Protein AF-A0A7C9BV53-F1 (afdb_monomer_lite)

Sequence (196 aa):
MREDIEKYLAATSEATAKAVATGTGLPHLDVTKELNRMLGEAIVEREKRAGGGNEYVYWLARAAQPATPALVSIGLVEKSLDPNAGVIDVARIIADLRAEVERLTVERDAAQQRADTWRANTAALEARIDELTLGPVGARAPLFVTIGRYCKPRRHASLEKAQRRGSALVRSEKESEVLVLEPVGRIVRGTQWMPR

pLDDT: mean 83.19, std 16.5, range [36.84, 98.44]

Secondary structure (DSSP, 8-state):
-HHHHHHHHHHHSEEEHHHHHHHHT--HHHHHHHHHHHHHTTSEEEEEPTTSTTPEEEEE-TTSS-------------S---TTS----HHHHHHHHHHHHHHHHHHHHHHHHHHHHHHHHHHHHHHHHHHHHT-STTPPPPSEEEEESSS--EEESSHHHHHHHHHHHHHTTS-S-EEEE---EEEETTTEEEE-

Foldseek 3Di:
DLVLLQVVQLVVVKAWLVRSCVVSVHDSVVSVVVQVVCVVVQQKDWDQDPPPPRTIMIHGHPVNDDDPPPPPDPDDPPDDDDPPPPPPPVVVVVVVVVVVVVVVVVVVVVVVVVVVVVVVVVVVVVVLVCCQAPNDPPDPHAFKWKDFDQDDIDGDNDQVVNVVVQVVCCVVVVGVGIDIDGDQWDADPVRDTGGD

Radius of gyration: 34.5 Å; chains: 1; bounding box: 61×39×88 Å

Structure (mmCIF, N/CA/C/O backbone):
data_AF-A0A7C9BV53-F1
#
_entry.id   AF-A0A7C9BV53-F1
#
loop_
_atom_site.group_PDB
_atom_site.id
_atom_site.type_symbol
_atom_site.label_atom_id
_atom_site.label_alt_id
_atom_site.label_comp_id
_atom_site.label_asym_id
_atom_site.label_entity_id
_atom_site.label_seq_id
_atom_site.pdbx_PDB_ins_code
_atom_site.Cartn_x
_atom_site.Cartn_y
_atom_site.Cartn_z
_atom_site.occupancy
_atom_site.B_iso_or_equiv
_atom_site.auth_seq_id
_atom_site.auth_comp_id
_atom_site.auth_asym_id
_atom_site.auth_atom_id
_atom_site.pdbx_PDB_model_num
ATOM 1 N N . MET A 1 1 ? -0.295 -18.853 -49.287 1.00 82.81 1 MET A N 1
ATOM 2 C CA . MET A 1 1 ? -0.892 -17.623 -48.718 1.00 82.81 1 MET A CA 1
ATOM 3 C C . MET A 1 1 ? -0.030 -17.026 -47.614 1.00 82.81 1 MET A C 1
ATOM 5 O O . MET A 1 1 ? 0.449 -15.920 -47.801 1.00 82.81 1 MET A O 1
ATOM 9 N N . ARG A 1 2 ? 0.194 -17.726 -46.488 1.00 88.94 2 ARG A N 1
ATOM 10 C CA . ARG A 1 2 ? 1.104 -17.257 -45.424 1.00 88.94 2 ARG A CA 1
ATOM 11 C C . ARG A 1 2 ? 2.520 -16.987 -45.949 1.00 88.94 2 ARG A C 1
ATOM 13 O O . ARG A 1 2 ? 3.015 -15.879 -45.808 1.00 88.94 2 ARG A O 1
ATOM 20 N N . GLU A 1 3 ? 3.100 -17.960 -46.649 1.00 88.75 3 GLU A N 1
ATOM 21 C CA . GLU A 1 3 ? 4.435 -17.851 -47.262 1.00 88.75 3 GLU A CA 1
ATOM 22 C C . GLU A 1 3 ? 4.545 -16.676 -48.250 1.00 88.75 3 GLU A C 1
ATOM 24 O O . GLU A 1 3 ? 5.559 -15.985 -48.294 1.00 88.75 3 GLU A O 1
ATOM 29 N N . ASP A 1 4 ? 3.481 -16.401 -49.013 1.00 89.56 4 ASP A N 1
ATOM 30 C CA . ASP A 1 4 ? 3.443 -15.286 -49.966 1.00 89.56 4 ASP A CA 1
ATOM 31 C C . ASP A 1 4 ? 3.455 -13.927 -49.249 1.00 89.56 4 ASP A C 1
ATOM 33 O O . ASP A 1 4 ? 4.128 -12.994 -49.689 1.00 89.56 4 ASP A O 1
ATOM 37 N N . ILE A 1 5 ? 2.745 -13.824 -48.118 1.00 90.62 5 ILE A N 1
ATOM 38 C CA . ILE A 1 5 ? 2.728 -12.633 -47.259 1.00 90.62 5 ILE A CA 1
ATOM 39 C C . ILE A 1 5 ? 4.097 -12.436 -46.600 1.00 90.62 5 ILE A C 1
ATOM 41 O O . ILE A 1 5 ? 4.624 -11.324 -46.622 1.00 90.62 5 ILE A O 1
ATOM 45 N N . GLU A 1 6 ? 4.704 -13.496 -46.062 1.00 91.88 6 GLU A N 1
ATOM 46 C CA . GLU A 1 6 ? 6.039 -13.436 -45.452 1.00 91.88 6 GLU A CA 1
ATOM 47 C C . GLU A 1 6 ? 7.098 -13.008 -46.466 1.00 91.88 6 GLU A C 1
ATOM 49 O O . GLU A 1 6 ? 7.870 -12.088 -46.203 1.00 91.88 6 GLU A O 1
ATOM 54 N N . LYS A 1 7 ? 7.090 -13.603 -47.663 1.00 89.88 7 LYS A N 1
ATOM 55 C CA . LYS A 1 7 ? 8.009 -13.243 -48.747 1.00 89.88 7 LYS A CA 1
ATOM 56 C C . LYS A 1 7 ? 7.841 -11.785 -49.176 1.00 89.88 7 LYS A C 1
ATOM 58 O O . LYS A 1 7 ? 8.834 -11.099 -49.417 1.00 89.88 7 LYS A O 1
ATOM 63 N N . TYR A 1 8 ? 6.603 -11.299 -49.250 1.00 90.00 8 TYR A N 1
ATOM 64 C CA . TYR A 1 8 ? 6.313 -9.912 -49.604 1.00 90.00 8 TYR A CA 1
ATOM 65 C C . TYR A 1 8 ? 6.783 -8.920 -48.527 1.00 90.00 8 TYR A C 1
ATOM 67 O O . TYR A 1 8 ? 7.390 -7.896 -48.853 1.00 90.00 8 TYR A O 1
ATOM 75 N N . LEU A 1 9 ? 6.550 -9.226 -47.247 1.00 90.19 9 LEU A N 1
ATOM 76 C CA . LEU A 1 9 ? 7.003 -8.400 -46.124 1.00 90.19 9 LEU A CA 1
ATOM 77 C C . LEU A 1 9 ? 8.527 -8.435 -45.964 1.00 90.19 9 LEU A C 1
ATOM 79 O O . LEU A 1 9 ? 9.125 -7.396 -45.707 1.00 90.19 9 LEU A O 1
ATOM 83 N N . ALA A 1 10 ? 9.171 -9.580 -46.200 1.00 88.38 10 ALA A N 1
ATOM 84 C CA . ALA A 1 10 ? 10.629 -9.684 -46.220 1.00 88.38 10 ALA A CA 1
ATOM 85 C C . ALA A 1 10 ? 11.257 -8.808 -47.317 1.00 88.38 10 ALA A C 1
ATOM 87 O O . ALA A 1 10 ? 12.303 -8.206 -47.096 1.00 88.38 10 ALA A O 1
ATOM 88 N N . ALA A 1 11 ? 10.614 -8.709 -48.485 1.00 88.38 11 ALA A N 1
ATOM 89 C CA . ALA A 1 11 ? 11.094 -7.883 -49.592 1.00 88.38 11 ALA A CA 1
ATOM 90 C C . ALA A 1 11 ? 10.832 -6.379 -49.389 1.00 88.38 11 ALA A C 1
ATOM 92 O O . ALA A 1 11 ? 11.639 -5.554 -49.810 1.00 88.38 11 ALA A O 1
ATOM 93 N N . THR A 1 12 ? 9.711 -6.016 -48.757 1.00 86.88 12 THR A N 1
ATOM 94 C CA . THR A 1 12 ? 9.259 -4.614 -48.630 1.00 86.88 12 THR A CA 1
ATOM 95 C C . THR A 1 12 ? 9.618 -3.985 -47.277 1.00 86.88 12 THR A C 1
ATOM 97 O O . THR A 1 12 ? 9.491 -2.777 -47.103 1.00 86.88 12 THR A O 1
ATOM 100 N N . SER A 1 13 ? 10.110 -4.780 -46.324 1.00 86.25 13 SER A N 1
ATOM 101 C CA . SER A 1 13 ? 10.331 -4.450 -44.904 1.00 86.25 13 SER A CA 1
ATOM 102 C C . SER A 1 13 ? 9.043 -4.213 -44.108 1.00 86.25 13 SER A C 1
ATOM 104 O O . SER A 1 13 ? 8.838 -4.859 -43.083 1.00 86.25 13 SER A O 1
ATOM 106 N N . GLU A 1 14 ? 8.145 -3.354 -44.590 1.00 90.12 14 GLU A N 1
ATOM 107 C CA . GLU A 1 14 ? 6.856 -3.070 -43.957 1.00 90.12 14 GLU A CA 1
ATOM 108 C C . GLU A 1 14 ? 5.773 -2.769 -45.003 1.00 90.12 14 GLU A C 1
ATOM 110 O O . GLU A 1 14 ? 6.045 -2.209 -46.066 1.00 90.12 14 GLU A O 1
ATOM 115 N N . ALA A 1 15 ? 4.524 -3.151 -44.737 1.00 91.31 15 ALA A N 1
ATOM 116 C CA . ALA A 1 15 ? 3.420 -2.887 -45.658 1.00 91.31 15 ALA A CA 1
ATOM 117 C C . ALA A 1 15 ? 2.058 -2.863 -44.956 1.00 91.31 15 ALA A C 1
ATOM 119 O O . ALA A 1 15 ? 1.852 -3.494 -43.921 1.00 91.31 15 ALA A O 1
ATOM 120 N N . THR A 1 16 ? 1.080 -2.168 -45.544 1.00 92.94 16 THR A N 1
ATOM 121 C CA . THR A 1 16 ? -0.315 -2.253 -45.086 1.00 92.94 16 THR A CA 1
ATOM 122 C C . THR A 1 16 ? -1.014 -3.474 -45.681 1.00 92.94 16 THR A C 1
ATOM 124 O O . THR A 1 16 ? -0.630 -3.965 -46.743 1.00 92.94 16 THR A O 1
ATOM 127 N N . ALA A 1 17 ? -2.103 -3.940 -45.060 1.00 91.75 17 ALA A N 1
ATOM 128 C CA . ALA A 1 17 ? -2.884 -5.070 -45.579 1.00 91.75 17 ALA A CA 1
ATOM 129 C C . ALA A 1 17 ? -3.395 -4.841 -47.019 1.00 91.75 17 ALA A C 1
ATOM 131 O O . ALA A 1 17 ? -3.564 -5.789 -47.788 1.00 91.75 17 ALA A O 1
ATOM 132 N N . LYS A 1 18 ? -3.623 -3.580 -47.413 1.00 91.12 18 LYS A N 1
ATOM 133 C CA . LYS A 1 18 ? -3.990 -3.214 -48.787 1.00 91.12 18 LYS A CA 1
ATOM 134 C C . LYS A 1 18 ? -2.811 -3.366 -49.749 1.00 91.12 18 LYS A C 1
ATOM 136 O O . LYS A 1 18 ? -2.983 -3.913 -50.838 1.00 91.12 18 LYS A O 1
ATOM 141 N N . ALA A 1 19 ? -1.626 -2.910 -49.346 1.00 90.69 19 ALA A N 1
ATOM 142 C CA . ALA A 1 19 ? -0.410 -3.048 -50.141 1.00 90.69 19 ALA A CA 1
ATOM 143 C C . ALA A 1 19 ? -0.022 -4.524 -50.320 1.00 90.69 19 ALA A C 1
ATOM 145 O O . ALA A 1 19 ? 0.247 -4.940 -51.442 1.00 90.69 19 ALA A O 1
ATOM 146 N N . VAL A 1 20 ? -0.104 -5.333 -49.257 1.00 90.94 20 VAL A N 1
ATOM 147 C CA . VAL A 1 20 ? 0.151 -6.784 -49.317 1.00 90.94 20 VAL A CA 1
ATOM 148 C C . VAL A 1 20 ? -0.831 -7.477 -50.260 1.00 90.94 20 VAL A C 1
ATOM 150 O O . VAL A 1 20 ? -0.407 -8.224 -51.136 1.00 90.94 20 VAL A O 1
ATOM 153 N N . ALA A 1 21 ? -2.134 -7.205 -50.142 1.00 93.00 21 ALA A N 1
ATOM 154 C CA . ALA A 1 21 ? -3.146 -7.785 -51.030 1.00 93.00 21 ALA A CA 1
ATOM 155 C C . ALA A 1 21 ? -2.905 -7.424 -52.504 1.00 93.00 21 ALA A C 1
ATOM 157 O O . ALA A 1 21 ? -2.984 -8.279 -53.382 1.00 93.00 21 ALA A O 1
ATOM 158 N N . THR A 1 22 ? -2.533 -6.170 -52.766 1.00 92.88 22 THR A N 1
ATOM 159 C CA . THR A 1 22 ? -2.222 -5.696 -54.121 1.00 92.88 22 THR A CA 1
ATOM 160 C C . THR A 1 22 ? -0.957 -6.358 -54.674 1.00 92.88 22 THR A C 1
ATOM 162 O O . THR A 1 22 ? -0.951 -6.799 -55.817 1.00 92.88 22 THR A O 1
ATOM 165 N N . GLY A 1 23 ? 0.103 -6.460 -53.869 1.00 87.75 23 GLY A N 1
ATOM 166 C CA . GLY A 1 23 ? 1.395 -7.003 -54.293 1.00 87.75 23 GLY A CA 1
ATOM 167 C C . GLY A 1 23 ? 1.451 -8.529 -54.400 1.00 87.75 23 GLY A C 1
ATOM 168 O O . GLY A 1 23 ? 2.266 -9.056 -55.150 1.00 87.75 23 GLY A O 1
ATOM 169 N N . THR A 1 24 ? 0.574 -9.241 -53.690 1.00 89.62 24 THR A N 1
ATOM 170 C CA . THR A 1 24 ? 0.459 -10.712 -53.750 1.00 89.62 24 THR A CA 1
ATOM 171 C C . THR A 1 24 ? -0.672 -11.194 -54.662 1.00 89.62 24 THR A C 1
ATOM 173 O O . THR A 1 24 ? -0.746 -12.382 -54.963 1.00 89.62 24 THR A O 1
ATOM 176 N N . GLY A 1 25 ? -1.568 -10.299 -55.097 1.00 89.81 25 GLY A N 1
ATOM 177 C CA . GLY A 1 25 ? -2.764 -10.650 -55.872 1.00 89.81 25 GLY A CA 1
ATOM 178 C C . GLY A 1 25 ? -3.836 -11.403 -55.072 1.00 89.81 25 GLY A C 1
ATOM 179 O O . GLY A 1 25 ? -4.770 -11.950 -55.656 1.00 89.81 25 GLY A O 1
ATOM 180 N N . LEU A 1 26 ? -3.710 -11.453 -53.743 1.00 90.94 26 LEU A N 1
ATOM 181 C CA . LEU A 1 26 ? -4.620 -12.168 -52.850 1.00 90.94 26 LEU A CA 1
ATOM 182 C C . LEU A 1 26 ? -5.823 -11.297 -52.435 1.00 90.94 26 LEU A C 1
ATOM 184 O O . LEU A 1 26 ? -5.697 -10.073 -52.326 1.00 90.94 26 LEU A O 1
ATOM 188 N N . PRO A 1 27 ? -6.988 -11.897 -52.120 1.00 92.88 27 PRO A N 1
ATOM 189 C CA . PRO A 1 27 ? -8.137 -11.146 -51.625 1.00 92.88 27 PRO A CA 1
ATOM 190 C C . PRO A 1 27 ? -7.826 -10.406 -50.316 1.00 92.88 27 PRO A C 1
ATOM 192 O O . PRO A 1 27 ? -7.368 -10.993 -49.336 1.00 92.88 27 PRO A O 1
ATOM 195 N N . HIS A 1 28 ? -8.134 -9.107 -50.265 1.00 90.69 28 HIS A N 1
ATOM 196 C CA . HIS A 1 28 ? -7.786 -8.245 -49.128 1.00 90.69 28 HIS A CA 1
ATOM 197 C C . HIS A 1 28 ? -8.364 -8.713 -47.779 1.00 90.69 28 HIS A C 1
ATOM 199 O O . HIS A 1 28 ? -7.696 -8.613 -46.746 1.00 90.69 28 HIS A O 1
ATOM 205 N N . LEU A 1 29 ? -9.589 -9.251 -47.775 1.00 91.00 29 LEU A N 1
ATOM 206 C CA . LEU A 1 29 ? -10.211 -9.788 -46.559 1.00 91.00 29 LEU A CA 1
ATOM 207 C C . LEU A 1 29 ? -9.452 -10.999 -46.015 1.00 91.00 29 LEU A C 1
ATOM 209 O O . LEU A 1 29 ? -9.284 -11.117 -44.801 1.00 91.00 29 LEU A O 1
ATOM 213 N N . ASP A 1 30 ? -8.971 -11.868 -46.899 1.00 90.06 30 ASP A N 1
ATOM 214 C CA . ASP A 1 30 ? -8.228 -13.057 -46.502 1.00 90.06 30 ASP A CA 1
ATOM 215 C C . ASP A 1 30 ? -6.853 -12.655 -45.975 1.00 90.06 30 ASP A C 1
ATOM 217 O O . ASP A 1 30 ? -6.474 -13.075 -44.883 1.00 90.06 30 ASP A O 1
ATOM 221 N N . VAL A 1 31 ? -6.161 -11.740 -46.662 1.00 92.44 31 VAL A N 1
ATOM 222 C CA . VAL A 1 31 ? -4.885 -11.164 -46.197 1.00 92.44 31 VAL A CA 1
ATOM 223 C C . VAL A 1 31 ? -5.029 -10.548 -44.805 1.00 92.44 31 VAL A C 1
ATOM 225 O O . VAL A 1 31 ? -4.191 -10.772 -43.939 1.00 92.44 31 VAL A O 1
ATOM 228 N N . THR A 1 32 ? -6.122 -9.831 -44.543 1.00 93.12 32 THR A N 1
ATOM 229 C CA . THR A 1 32 ? -6.376 -9.224 -43.227 1.00 93.12 32 THR A CA 1
ATOM 230 C C . THR A 1 32 ? -6.605 -10.276 -42.137 1.00 93.12 32 THR A C 1
ATOM 232 O O . THR A 1 32 ? -6.112 -10.129 -41.017 1.00 93.12 32 THR A O 1
ATOM 235 N N . LYS A 1 33 ? -7.344 -11.352 -42.434 1.00 94.44 33 LYS A N 1
ATOM 236 C CA . LYS A 1 33 ? -7.552 -12.462 -41.490 1.00 94.44 33 LYS A CA 1
ATOM 237 C C . LYS A 1 33 ? -6.245 -13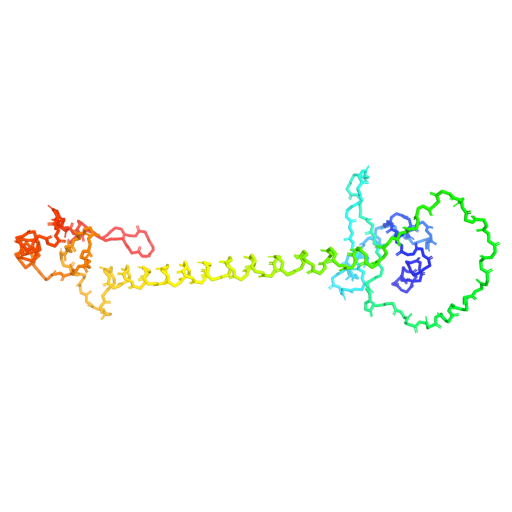.186 -41.185 1.00 94.44 33 LYS A C 1
ATOM 239 O O . LYS A 1 33 ? -5.976 -13.461 -40.018 1.00 94.44 33 LYS A O 1
ATOM 244 N N . GLU A 1 34 ? -5.434 -13.453 -42.205 1.00 94.44 34 GLU A N 1
ATOM 245 C CA . GLU A 1 34 ? -4.157 -14.143 -42.028 1.00 94.44 34 GLU A CA 1
ATOM 246 C C . GLU A 1 34 ? -3.142 -13.270 -41.287 1.00 94.44 34 GLU A C 1
ATOM 248 O O . GLU A 1 34 ? -2.517 -13.761 -40.357 1.00 94.44 34 GLU A O 1
ATOM 253 N N . LEU A 1 35 ? -3.055 -11.965 -41.566 1.00 93.12 35 LEU A N 1
ATOM 254 C CA . LEU A 1 35 ? -2.203 -11.045 -40.799 1.00 93.12 35 LEU A CA 1
ATOM 255 C C . LEU A 1 35 ? -2.598 -10.974 -39.316 1.00 93.12 35 LEU A C 1
ATOM 257 O O . LEU A 1 35 ? -1.729 -10.930 -38.451 1.00 93.12 35 LEU A O 1
ATOM 261 N N . ASN A 1 36 ? -3.896 -11.001 -38.990 1.00 93.50 36 ASN A N 1
ATOM 262 C CA . ASN A 1 36 ? -4.344 -11.056 -37.592 1.00 93.50 36 ASN A CA 1
ATOM 263 C C . ASN A 1 36 ? -4.024 -12.405 -36.925 1.00 93.50 36 ASN A C 1
ATOM 265 O O . ASN A 1 36 ? -3.720 -12.434 -35.734 1.00 93.50 36 ASN A O 1
ATOM 269 N N . ARG A 1 37 ? -4.066 -13.512 -37.678 1.00 93.69 37 ARG A N 1
ATOM 270 C CA . ARG A 1 37 ? -3.632 -14.832 -37.199 1.00 93.69 37 ARG A CA 1
ATOM 271 C C . ARG A 1 37 ? -2.122 -14.851 -36.942 1.00 93.69 37 ARG A C 1
ATOM 273 O O . ARG A 1 37 ? -1.706 -15.221 -35.852 1.00 93.69 37 ARG A O 1
ATOM 280 N N . MET A 1 38 ? -1.324 -14.371 -37.894 1.00 92.38 38 MET A N 1
ATOM 281 C CA . MET A 1 38 ? 0.135 -14.255 -37.786 1.00 92.38 38 MET A CA 1
ATOM 282 C C . MET A 1 38 ? 0.562 -13.321 -36.644 1.00 92.38 38 MET A C 1
ATOM 284 O O . MET A 1 38 ? 1.564 -13.587 -35.988 1.00 92.38 38 MET A O 1
ATOM 288 N N . LEU A 1 39 ? -0.208 -12.262 -36.365 1.00 91.50 39 LEU A N 1
ATOM 289 C CA . LEU A 1 39 ? -0.004 -11.401 -35.195 1.00 91.50 39 LEU A CA 1
ATOM 290 C C . LEU A 1 39 ? -0.230 -12.174 -33.885 1.00 91.50 39 LEU A C 1
ATOM 292 O O . LEU A 1 39 ? 0.547 -12.029 -32.947 1.00 91.50 39 LEU A O 1
ATOM 296 N N . GLY A 1 40 ? -1.271 -13.012 -33.820 1.00 89.31 40 GLY A N 1
ATOM 297 C CA . GLY A 1 40 ? -1.528 -13.889 -32.670 1.00 89.31 40 GLY A CA 1
ATOM 298 C C . GLY A 1 40 ? -0.460 -14.972 -32.473 1.00 89.31 40 GLY A C 1
ATOM 299 O O . GLY A 1 40 ? -0.200 -15.374 -31.345 1.00 89.31 40 GLY A O 1
ATOM 300 N N . GLU A 1 41 ? 0.184 -15.402 -33.559 1.00 90.31 41 GLU A N 1
ATOM 301 C CA . GLU A 1 41 ? 1.307 -16.351 -33.565 1.00 90.31 41 GLU A CA 1
ATOM 302 C C . GLU A 1 41 ? 2.681 -15.670 -33.381 1.00 90.31 41 GLU A C 1
ATOM 304 O O . GLU A 1 41 ? 3.705 -16.347 -33.420 1.00 90.31 41 GLU A O 1
ATOM 309 N N . ALA A 1 42 ? 2.720 -14.347 -33.171 1.00 88.44 42 ALA A N 1
ATOM 310 C CA . ALA A 1 42 ? 3.942 -13.543 -33.040 1.00 88.44 42 ALA A CA 1
ATOM 311 C C . ALA A 1 42 ? 4.909 -13.625 -34.246 1.00 88.44 42 ALA A C 1
ATOM 313 O O . ALA A 1 42 ? 6.113 -13.425 -34.102 1.00 88.44 42 ALA A O 1
ATOM 314 N N . ILE A 1 43 ? 4.383 -13.892 -35.446 1.00 88.62 43 ILE A N 1
ATOM 315 C CA . ILE A 1 43 ? 5.146 -13.933 -36.707 1.00 88.62 43 ILE A CA 1
ATOM 316 C C . ILE A 1 43 ? 5.290 -12.527 -37.305 1.00 88.62 43 ILE A C 1
ATOM 318 O O . ILE A 1 43 ? 6.314 -12.196 -37.903 1.00 88.62 43 ILE A O 1
ATOM 322 N N . VAL A 1 44 ? 4.268 -11.684 -37.136 1.00 91.81 44 VAL A N 1
ATOM 323 C CA . VAL A 1 44 ? 4.264 -10.286 -37.590 1.00 91.81 44 VAL A CA 1
ATOM 324 C C . VAL A 1 44 ? 3.953 -9.353 -36.436 1.00 91.81 44 VAL A C 1
ATOM 326 O O . VAL A 1 44 ? 3.180 -9.683 -35.538 1.00 91.81 44 VAL A O 1
ATOM 329 N N . GLU A 1 45 ? 4.515 -8.161 -36.499 1.00 93.00 45 GLU A N 1
ATOM 330 C CA . GLU A 1 45 ? 4.193 -7.040 -35.627 1.00 93.00 45 GLU A CA 1
ATOM 331 C C . GLU A 1 45 ? 3.389 -6.001 -36.414 1.00 93.00 45 GLU A C 1
ATOM 333 O O . GLU A 1 45 ? 3.350 -6.023 -37.649 1.00 93.00 45 GLU A O 1
ATOM 338 N N . ARG A 1 46 ? 2.695 -5.110 -35.697 1.00 93.38 46 ARG A N 1
ATOM 339 C CA . ARG A 1 46 ? 1.945 -4.020 -36.322 1.00 93.38 46 ARG A CA 1
ATOM 340 C C . ARG A 1 46 ? 2.012 -2.732 -35.522 1.00 93.38 46 ARG A C 1
ATOM 342 O O . ARG A 1 46 ? 1.958 -2.757 -34.293 1.00 93.38 46 ARG A O 1
ATOM 349 N N . GLU A 1 47 ? 1.939 -1.615 -36.229 1.00 90.44 47 GLU A N 1
ATOM 350 C CA . GLU A 1 47 ? 1.740 -0.288 -35.649 1.00 90.44 47 GLU A CA 1
ATOM 351 C C . GLU A 1 47 ? 0.695 0.501 -36.434 1.00 90.44 47 GLU A C 1
ATOM 353 O O . GLU A 1 47 ? 0.436 0.268 -37.619 1.00 90.44 47 GLU A O 1
ATOM 358 N N . LYS A 1 48 ? 0.022 1.414 -35.733 1.00 88.94 48 LYS A N 1
ATOM 359 C CA . LYS A 1 48 ? -0.958 2.305 -36.343 1.00 88.94 48 LYS A CA 1
ATOM 360 C C . LYS A 1 48 ? -0.222 3.388 -37.127 1.00 88.94 48 LYS A C 1
ATOM 362 O O . LYS A 1 48 ? 0.581 4.121 -36.559 1.00 88.94 48 LYS A O 1
ATOM 367 N N . ARG A 1 49 ? -0.541 3.539 -38.412 1.00 79.56 49 ARG A N 1
ATOM 368 C CA . ARG A 1 49 ? 0.133 4.513 -39.276 1.00 79.56 49 ARG A CA 1
ATOM 369 C C . ARG A 1 49 ? -0.104 5.947 -38.792 1.00 79.56 49 ARG A C 1
ATOM 371 O O . ARG A 1 49 ? -1.246 6.416 -38.766 1.00 79.56 49 ARG A O 1
ATOM 378 N N . ALA A 1 50 ? 0.966 6.671 -38.466 1.00 61.00 50 ALA A N 1
ATOM 379 C CA . ALA A 1 50 ? 0.878 8.085 -38.109 1.00 61.00 50 ALA A CA 1
ATOM 380 C C . ALA A 1 50 ? 0.363 8.913 -39.305 1.00 61.00 50 ALA A C 1
ATOM 382 O O . ALA A 1 50 ? 0.897 8.830 -40.409 1.00 61.00 50 ALA A O 1
ATOM 383 N N . GLY A 1 51 ? -0.712 9.682 -39.098 1.00 68.56 51 GLY A N 1
ATOM 384 C CA . GLY A 1 51 ? -1.308 10.553 -40.123 1.00 68.56 51 GLY A CA 1
ATOM 385 C C . GLY A 1 51 ? -2.193 9.864 -41.177 1.00 68.56 51 GLY A C 1
ATOM 386 O O . GLY A 1 51 ? -2.677 10.542 -42.076 1.00 68.56 51 GLY A O 1
ATOM 387 N N . GLY A 1 52 ? -2.438 8.549 -41.071 1.00 56.44 52 GLY A N 1
ATOM 388 C CA . GLY A 1 52 ? -3.114 7.738 -42.102 1.00 56.44 52 GLY A CA 1
ATOM 389 C C . GLY A 1 52 ? -4.422 7.049 -41.681 1.00 56.44 52 GLY A C 1
ATOM 390 O O . GLY A 1 52 ? -4.766 6.009 -42.235 1.00 56.44 52 GLY A O 1
ATOM 391 N N . GLY A 1 53 ? -5.155 7.572 -40.693 1.00 65.56 53 GLY A N 1
ATOM 392 C CA . GLY A 1 53 ? -6.450 7.011 -40.271 1.00 65.56 53 GLY A CA 1
ATOM 393 C C . GLY A 1 53 ? -6.354 5.721 -39.436 1.00 65.56 53 GLY A C 1
ATOM 394 O O . GLY A 1 53 ? -5.510 5.604 -38.551 1.00 65.56 53 GLY A O 1
ATOM 395 N N . ASN A 1 54 ? -7.272 4.769 -39.660 1.00 73.81 54 ASN A N 1
ATOM 396 C CA . ASN A 1 54 ? -7.379 3.497 -38.915 1.00 73.81 54 ASN A CA 1
ATOM 397 C C . ASN A 1 54 ? -6.596 2.331 -39.560 1.00 73.81 54 ASN A C 1
ATOM 399 O O . ASN A 1 54 ? -6.885 1.167 -39.286 1.00 73.81 54 ASN A O 1
ATOM 403 N N . GLU A 1 55 ? -5.626 2.628 -40.425 1.00 83.25 55 GLU A N 1
ATOM 404 C CA . GLU A 1 55 ? -4.823 1.611 -41.106 1.00 83.25 55 GLU A CA 1
ATOM 405 C C . GLU A 1 55 ? -3.588 1.214 -40.277 1.00 83.25 55 GLU A C 1
ATOM 407 O O . GLU A 1 55 ? -2.918 2.057 -39.670 1.00 83.25 55 GLU A O 1
ATOM 412 N N . TYR A 1 56 ? -3.292 -0.087 -40.265 1.00 90.62 56 TYR A N 1
ATOM 413 C CA . TYR A 1 56 ? -2.102 -0.654 -39.636 1.00 90.62 56 TYR A CA 1
ATOM 414 C C . TYR A 1 56 ? -1.040 -0.973 -40.689 1.00 90.62 56 TYR A C 1
ATOM 416 O O . TYR A 1 56 ? -1.355 -1.449 -41.786 1.00 90.62 56 TYR A O 1
ATOM 424 N N . VAL A 1 57 ? 0.216 -0.734 -40.327 1.00 92.19 57 VAL A N 1
ATOM 425 C CA . VAL A 1 57 ? 1.400 -1.206 -41.048 1.00 92.19 57 VAL A CA 1
ATOM 426 C C . VAL A 1 57 ? 1.890 -2.472 -40.349 1.00 92.19 57 VAL A C 1
ATOM 428 O O . VAL A 1 57 ? 1.887 -2.521 -39.120 1.00 92.19 57 VAL A O 1
ATOM 431 N N . TYR A 1 58 ? 2.256 -3.488 -41.126 1.00 93.44 58 TYR A N 1
ATOM 432 C CA . TYR A 1 58 ? 2.710 -4.796 -40.661 1.00 93.44 58 TYR A CA 1
ATOM 433 C C . TYR A 1 58 ? 4.146 -5.055 -41.127 1.00 93.44 58 TYR A C 1
ATOM 435 O O . TYR A 1 58 ? 4.487 -4.713 -42.262 1.00 93.44 58 TYR A O 1
ATOM 443 N N . TRP A 1 59 ? 4.957 -5.701 -40.290 1.00 94.62 59 TRP A N 1
ATOM 444 C CA . TRP A 1 59 ? 6.312 -6.173 -40.614 1.00 94.62 59 TRP A CA 1
ATOM 445 C C . TRP A 1 59 ? 6.591 -7.524 -39.946 1.00 94.62 59 TRP A C 1
ATOM 447 O O . TRP A 1 59 ? 5.895 -7.915 -39.007 1.00 94.62 59 TRP A O 1
ATOM 457 N N . LEU A 1 60 ? 7.588 -8.266 -40.440 1.00 92.19 60 LEU A N 1
ATOM 458 C CA . LEU A 1 60 ? 7.996 -9.539 -39.833 1.00 92.19 60 LEU A CA 1
ATOM 459 C C . LEU A 1 60 ? 8.631 -9.300 -38.460 1.00 92.19 60 LEU A C 1
ATOM 461 O O . LEU A 1 60 ? 9.515 -8.454 -38.321 1.00 92.19 60 LEU A O 1
ATOM 465 N N . ALA A 1 61 ? 8.212 -10.074 -37.459 1.00 87.56 61 ALA A N 1
ATOM 466 C CA . ALA A 1 61 ? 8.807 -10.034 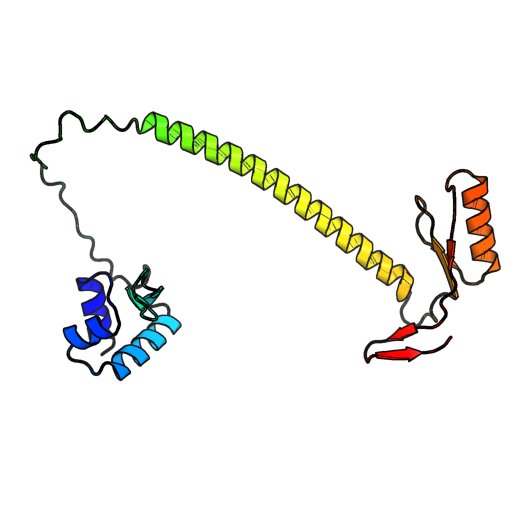-36.131 1.00 87.56 61 ALA A CA 1
ATOM 467 C C . ALA A 1 61 ? 10.281 -10.468 -36.198 1.00 87.56 61 ALA A C 1
ATOM 469 O O . ALA A 1 61 ? 10.652 -11.366 -36.958 1.00 8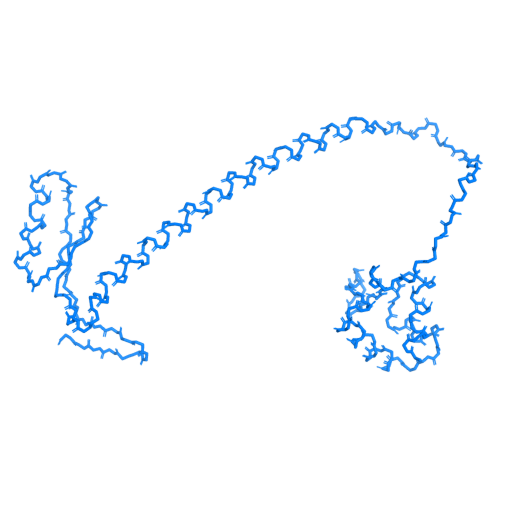7.56 61 ALA A O 1
ATOM 470 N N . ARG A 1 62 ? 11.137 -9.865 -35.366 1.00 69.81 62 ARG A N 1
ATOM 471 C CA . ARG A 1 62 ? 12.603 -10.051 -35.412 1.00 69.81 62 ARG A CA 1
ATOM 472 C C . ARG A 1 62 ? 13.064 -11.510 -35.256 1.00 69.81 62 ARG A C 1
ATOM 474 O O . ARG A 1 62 ? 14.142 -11.862 -35.719 1.00 69.81 62 ARG A O 1
ATOM 481 N N . ALA A 1 63 ? 12.256 -12.356 -34.615 1.00 59.06 63 ALA A N 1
ATOM 482 C CA . ALA A 1 63 ? 12.524 -13.786 -34.443 1.00 59.06 63 ALA A CA 1
ATOM 483 C C . ALA A 1 63 ? 12.123 -14.653 -35.659 1.00 59.06 63 ALA A C 1
ATOM 485 O O . ALA A 1 63 ? 12.532 -15.808 -35.733 1.00 59.06 63 ALA A O 1
ATOM 486 N N . ALA A 1 64 ? 11.344 -14.107 -36.600 1.00 53.50 64 ALA A N 1
ATOM 487 C CA . ALA A 1 64 ? 10.829 -14.789 -37.790 1.00 53.50 64 ALA A CA 1
ATOM 488 C C . ALA A 1 64 ? 11.581 -14.420 -39.084 1.00 53.50 64 ALA A C 1
ATOM 490 O O . ALA A 1 64 ? 11.263 -14.938 -40.151 1.00 53.50 64 ALA A O 1
ATOM 491 N N . GLN A 1 65 ? 12.589 -13.542 -39.020 1.00 51.69 65 GLN A N 1
ATOM 492 C CA . GLN A 1 65 ? 13.468 -13.282 -40.160 1.00 51.69 65 GLN A CA 1
ATOM 493 C C . GLN A 1 65 ? 14.388 -14.494 -40.388 1.00 51.69 65 GLN A C 1
ATOM 495 O O . GLN A 1 65 ? 15.209 -14.795 -39.517 1.00 51.69 65 GLN A O 1
ATOM 500 N N . PRO A 1 66 ? 14.312 -15.191 -41.542 1.00 45.81 66 PRO A N 1
ATOM 501 C CA . PRO A 1 66 ? 15.323 -16.177 -41.886 1.00 45.81 66 PRO A CA 1
ATOM 502 C C . PRO A 1 66 ? 16.669 -15.456 -41.985 1.00 45.81 66 PRO A C 1
ATOM 504 O O . PRO A 1 66 ? 16.857 -14.552 -42.800 1.00 45.81 66 PRO A O 1
ATOM 507 N N . ALA A 1 67 ? 17.598 -15.831 -41.109 1.00 44.03 67 ALA A N 1
ATOM 508 C CA . ALA A 1 67 ? 18.936 -15.273 -41.068 1.00 44.03 67 ALA A CA 1
ATOM 509 C C . ALA A 1 67 ? 19.725 -15.713 -42.311 1.00 44.03 67 ALA A C 1
ATOM 511 O O . ALA A 1 67 ? 20.460 -16.696 -42.282 1.00 44.03 67 ALA A O 1
ATOM 512 N N . THR A 1 68 ? 19.596 -14.984 -43.415 1.00 42.16 68 THR A N 1
ATOM 513 C CA . THR A 1 68 ? 20.641 -14.949 -44.440 1.00 42.16 68 THR A CA 1
ATOM 514 C C . THR A 1 68 ? 21.705 -13.951 -43.990 1.00 42.16 68 THR A C 1
ATOM 516 O O . THR A 1 68 ? 21.413 -12.753 -43.944 1.00 42.16 68 THR A O 1
ATOM 519 N N . PRO A 1 69 ? 22.929 -14.390 -43.645 1.00 39.41 69 PRO A N 1
ATOM 520 C CA . PRO A 1 69 ? 24.012 -13.471 -43.339 1.00 39.41 69 PRO A CA 1
ATOM 521 C C . PRO A 1 69 ? 24.444 -12.785 -44.637 1.00 39.41 69 PRO A C 1
ATOM 523 O O . PRO A 1 69 ? 25.218 -13.327 -45.423 1.00 39.41 69 PRO A O 1
ATOM 526 N N . ALA A 1 70 ? 23.928 -11.582 -44.882 1.00 41.09 70 ALA A N 1
ATOM 527 C CA . ALA A 1 70 ? 24.506 -10.693 -45.872 1.00 41.09 70 ALA A CA 1
ATOM 528 C C . ALA A 1 70 ? 25.835 -10.173 -45.308 1.00 41.09 70 ALA A C 1
ATOM 530 O O . ALA A 1 70 ? 25.865 -9.280 -44.461 1.00 41.09 70 ALA A O 1
ATOM 531 N N . LEU A 1 71 ? 26.943 -10.759 -45.766 1.00 41.09 71 LEU A N 1
ATOM 532 C CA . LEU A 1 71 ? 28.260 -10.139 -45.678 1.00 41.09 71 LEU A CA 1
ATOM 533 C C . LEU A 1 71 ? 28.210 -8.854 -46.507 1.00 41.09 71 LEU A C 1
ATOM 535 O O . LEU A 1 71 ? 28.403 -8.871 -47.721 1.00 41.09 71 LEU A O 1
ATOM 539 N N . VAL A 1 72 ? 27.908 -7.732 -45.859 1.00 38.66 72 VAL A N 1
ATOM 540 C CA . VAL A 1 72 ? 28.096 -6.418 -46.466 1.00 38.66 72 VAL A CA 1
ATOM 541 C C . VAL A 1 72 ? 29.601 -6.171 -46.495 1.00 38.66 72 VAL A C 1
ATOM 543 O O . VAL A 1 72 ? 30.195 -5.728 -45.513 1.00 38.66 72 VAL A O 1
ATOM 546 N N . SER A 1 73 ? 30.236 -6.499 -47.622 1.00 41.19 73 SER A N 1
ATOM 547 C CA . SER A 1 73 ? 31.520 -5.905 -47.980 1.00 41.19 73 SER A CA 1
ATOM 548 C C . SER A 1 73 ? 31.356 -4.390 -47.922 1.00 41.19 73 SER A C 1
ATOM 550 O O . SER A 1 73 ? 30.528 -3.822 -48.633 1.00 41.19 73 SER A O 1
ATOM 552 N N . ILE A 1 74 ? 32.140 -3.743 -47.061 1.00 41.03 74 ILE A N 1
ATOM 553 C CA . ILE A 1 74 ? 32.281 -2.289 -47.020 1.00 41.03 74 ILE A CA 1
ATOM 554 C C . ILE A 1 74 ? 32.964 -1.891 -48.331 1.00 41.03 74 ILE A C 1
ATOM 556 O O . ILE A 1 74 ? 34.187 -1.897 -48.448 1.00 41.03 74 ILE A O 1
ATOM 560 N N . GLY A 1 75 ? 32.156 -1.639 -49.359 1.00 36.84 75 GLY A N 1
ATOM 561 C CA . GLY A 1 75 ? 32.600 -0.977 -50.572 1.00 36.84 75 GLY A CA 1
ATOM 562 C C . GLY A 1 75 ? 33.010 0.447 -50.220 1.00 36.84 75 GLY A C 1
ATOM 563 O O . GLY A 1 75 ? 32.266 1.158 -49.548 1.00 36.84 75 GLY A O 1
ATOM 564 N N . LEU A 1 76 ? 34.208 0.829 -50.652 1.00 44.38 76 LEU A N 1
ATOM 565 C CA . LEU A 1 76 ? 34.749 2.182 -50.613 1.00 44.38 76 LEU A CA 1
ATOM 566 C C . LEU A 1 76 ? 33.674 3.204 -51.032 1.00 44.38 76 LEU A C 1
ATOM 568 O O . LEU A 1 76 ? 33.332 3.309 -52.210 1.00 44.38 76 LEU A O 1
ATOM 572 N N . VAL A 1 77 ? 33.134 3.954 -50.069 1.00 42.78 77 VAL A N 1
ATOM 573 C CA . VAL A 1 77 ? 32.268 5.105 -50.343 1.00 42.78 77 VAL A CA 1
ATOM 574 C C . VAL A 1 77 ? 33.174 6.301 -50.624 1.00 42.78 77 VAL A C 1
ATOM 576 O O . VAL A 1 77 ? 33.405 7.144 -49.764 1.00 42.78 77 VAL A O 1
ATOM 579 N N . GLU A 1 78 ? 33.701 6.386 -51.843 1.00 47.84 78 GLU A N 1
ATOM 580 C CA . GLU A 1 78 ? 34.098 7.681 -52.397 1.00 47.84 78 GLU A CA 1
ATOM 581 C C . GLU A 1 78 ? 32.835 8.387 -52.892 1.00 47.84 78 GLU A C 1
ATOM 583 O O . GLU A 1 78 ? 32.427 8.271 -54.049 1.00 47.84 78 GLU A O 1
ATOM 588 N N . LYS A 1 79 ? 32.163 9.108 -51.992 1.00 44.56 79 LYS A N 1
ATOM 589 C CA . LYS A 1 79 ? 31.205 10.137 -52.398 1.00 44.56 79 LYS A CA 1
ATOM 590 C C . LYS A 1 79 ? 31.115 11.229 -51.339 1.00 44.56 79 LYS A C 1
ATOM 592 O O . LYS A 1 79 ? 30.543 11.019 -50.277 1.00 44.56 79 LYS A O 1
ATOM 597 N N . SER A 1 80 ? 31.747 12.356 -51.671 1.00 50.34 80 SER A N 1
ATOM 598 C CA . SER A 1 80 ? 31.607 13.708 -51.118 1.00 50.34 80 SER A CA 1
ATOM 599 C C . SER A 1 80 ? 30.940 13.814 -49.747 1.00 50.34 80 SER A C 1
ATOM 601 O O . SER A 1 80 ? 29.720 13.910 -49.647 1.00 50.34 80 SER A O 1
ATOM 603 N N . LEU A 1 81 ? 31.762 13.888 -48.701 1.00 53.62 81 LEU A N 1
ATOM 604 C CA . LEU A 1 81 ? 31.337 14.457 -47.428 1.00 53.62 81 LEU A CA 1
ATOM 605 C C . LEU A 1 81 ? 31.307 15.981 -47.589 1.00 53.62 81 LEU A C 1
ATOM 607 O O . LEU A 1 81 ? 32.316 16.580 -47.966 1.00 53.62 81 LEU A O 1
ATOM 611 N N . ASP A 1 82 ? 30.153 16.596 -47.325 1.00 50.94 82 ASP A N 1
ATOM 612 C CA . ASP A 1 82 ? 30.048 18.045 -47.162 1.00 50.94 82 ASP A CA 1
ATOM 613 C C . ASP A 1 82 ? 31.126 18.522 -46.170 1.00 50.94 82 ASP A C 1
ATOM 615 O O . ASP A 1 82 ? 31.205 17.989 -45.059 1.00 50.94 82 ASP A O 1
ATOM 619 N N . PRO A 1 83 ? 31.941 19.541 -46.500 1.00 53.84 83 PRO A N 1
ATOM 620 C CA . PRO A 1 83 ? 33.016 20.019 -45.622 1.00 53.84 83 PRO A CA 1
ATOM 621 C C . PRO A 1 83 ? 32.506 20.642 -44.308 1.00 53.84 83 PRO A C 1
ATOM 623 O O . PRO A 1 83 ? 33.301 20.925 -43.417 1.00 53.84 83 PRO A O 1
ATOM 626 N N . ASN A 1 84 ? 31.185 20.817 -44.178 1.00 53.59 84 ASN A N 1
ATOM 627 C CA . ASN A 1 84 ? 30.490 21.289 -42.979 1.00 53.59 84 ASN A CA 1
ATOM 628 C C . ASN A 1 84 ? 29.695 20.190 -42.251 1.00 53.59 84 ASN A C 1
ATOM 630 O O . ASN A 1 84 ? 28.913 20.508 -41.351 1.00 53.59 84 ASN A O 1
ATOM 634 N N . ALA A 1 85 ? 29.877 18.910 -42.591 1.00 54.56 85 ALA A N 1
ATOM 635 C CA . ALA A 1 85 ? 29.426 17.819 -41.735 1.00 54.56 85 ALA A CA 1
ATOM 636 C C . ALA A 1 85 ? 30.265 17.860 -40.448 1.00 54.56 85 ALA A C 1
ATOM 638 O O . ALA A 1 85 ? 31.347 17.281 -40.375 1.00 54.56 85 ALA A O 1
ATOM 639 N N . GLY A 1 86 ? 29.802 18.644 -39.468 1.00 60.88 86 GLY A N 1
ATOM 640 C CA . GLY A 1 86 ? 30.477 18.829 -38.192 1.00 60.88 86 GLY A CA 1
ATOM 641 C C . GLY A 1 86 ? 30.866 1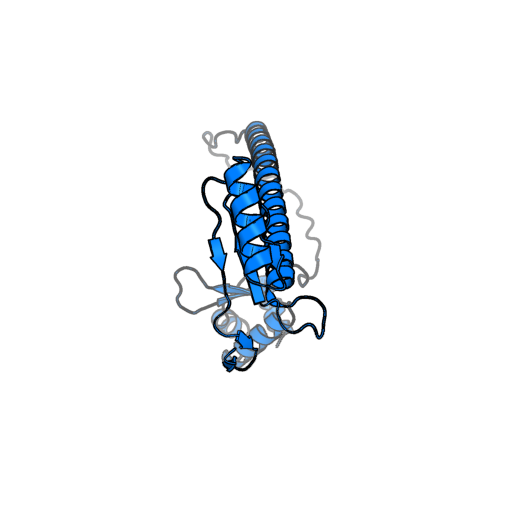7.471 -37.632 1.00 60.88 86 GLY A C 1
ATOM 642 O O . GLY A 1 86 ? 30.018 16.587 -37.520 1.00 60.88 86 GLY A O 1
ATOM 643 N N . VAL A 1 87 ? 32.158 17.299 -37.345 1.00 65.06 87 VAL A N 1
ATOM 644 C CA . VAL A 1 87 ? 32.695 16.062 -36.781 1.00 65.06 87 VAL A CA 1
ATOM 645 C C . VAL A 1 87 ? 31.876 15.745 -35.538 1.00 65.06 87 VAL A C 1
ATOM 647 O O . VAL A 1 87 ? 31.951 16.453 -34.533 1.00 65.06 87 VAL A O 1
ATOM 650 N N . ILE A 1 88 ? 31.028 14.721 -35.637 1.00 70.94 88 ILE A N 1
ATOM 651 C CA . ILE A 1 88 ? 30.249 14.234 -34.509 1.00 70.94 88 ILE A CA 1
ATOM 652 C C . ILE A 1 88 ? 31.276 13.738 -33.502 1.00 70.94 88 ILE A C 1
ATOM 654 O O . ILE A 1 88 ? 31.943 12.730 -33.730 1.00 70.94 88 ILE A O 1
ATOM 658 N N . ASP A 1 89 ? 31.433 14.476 -32.407 1.00 84.56 89 ASP A N 1
ATOM 659 C CA . ASP A 1 89 ? 32.307 14.074 -31.315 1.00 84.56 89 ASP A CA 1
ATOM 660 C C . ASP A 1 89 ? 31.644 12.919 -30.558 1.00 84.56 89 ASP A C 1
ATOM 662 O O . ASP A 1 89 ? 30.937 13.093 -29.562 1.00 84.56 89 ASP A O 1
ATOM 666 N N . VAL A 1 90 ? 31.838 11.718 -31.100 1.00 87.19 90 VAL A N 1
ATOM 667 C CA . VAL A 1 90 ? 31.312 10.465 -30.559 1.00 87.19 90 VAL A CA 1
ATOM 668 C C . VAL A 1 90 ? 31.803 10.252 -29.128 1.00 87.19 90 VAL A C 1
ATOM 670 O O . VAL A 1 90 ? 31.054 9.735 -28.302 1.00 87.19 90 VAL A O 1
ATOM 673 N N . ALA A 1 91 ? 33.025 10.684 -28.801 1.00 90.12 91 ALA A N 1
ATOM 674 C CA . ALA A 1 91 ? 33.570 10.545 -27.457 1.00 90.12 91 ALA A CA 1
ATOM 675 C C . ALA A 1 91 ? 32.799 11.411 -26.453 1.00 90.12 91 ALA A C 1
ATOM 677 O O . ALA A 1 91 ? 32.438 10.918 -25.381 1.00 90.12 91 ALA A O 1
ATOM 678 N N . ARG A 1 92 ? 32.470 12.656 -26.820 1.00 91.56 92 ARG A N 1
ATOM 679 C CA . ARG A 1 92 ? 31.616 13.530 -26.005 1.00 91.56 92 ARG A CA 1
ATOM 680 C C . ARG A 1 92 ? 30.209 12.964 -25.833 1.00 91.56 92 ARG A C 1
ATOM 682 O O . ARG A 1 92 ? 29.735 12.880 -24.709 1.00 91.56 92 ARG A O 1
ATOM 689 N N . ILE A 1 93 ? 29.579 12.490 -26.910 1.00 93.12 93 ILE A N 1
ATOM 690 C CA . ILE A 1 93 ? 28.236 11.885 -26.836 1.00 93.12 93 ILE A CA 1
ATOM 691 C C . ILE A 1 93 ? 28.232 10.666 -25.905 1.00 93.12 93 ILE A C 1
ATOM 693 O O . ILE A 1 93 ? 27.329 10.514 -25.086 1.00 93.12 93 ILE A O 1
ATOM 697 N N . ILE A 1 94 ? 29.247 9.803 -25.995 1.00 95.38 94 ILE A N 1
ATOM 698 C CA . ILE A 1 94 ? 29.375 8.639 -25.109 1.00 95.38 94 ILE A CA 1
ATOM 699 C C . ILE A 1 94 ? 29.574 9.075 -23.653 1.00 95.38 94 ILE A C 1
ATOM 701 O O . ILE A 1 94 ? 29.004 8.453 -22.757 1.00 95.38 94 ILE A O 1
ATOM 705 N N . ALA A 1 95 ? 30.368 10.117 -23.397 1.00 95.12 95 ALA A N 1
ATOM 706 C CA . ALA A 1 95 ? 30.567 10.646 -22.050 1.00 95.12 95 ALA A CA 1
ATOM 707 C C . ALA A 1 95 ? 29.261 11.206 -21.462 1.00 95.12 95 ALA A C 1
ATOM 709 O O . ALA A 1 95 ? 28.904 10.851 -20.338 1.00 95.12 95 ALA A O 1
ATOM 710 N N . ASP A 1 96 ? 28.516 11.990 -22.243 1.00 95.50 96 ASP A N 1
ATOM 711 C CA . ASP A 1 96 ? 27.237 12.574 -21.834 1.00 95.50 96 ASP A CA 1
ATOM 712 C C . ASP A 1 96 ? 26.189 11.487 -21.560 1.00 95.50 96 ASP A C 1
ATOM 714 O O . ASP A 1 96 ? 25.532 11.502 -20.521 1.00 95.50 96 ASP A O 1
ATOM 718 N N . LEU A 1 97 ? 26.084 10.480 -22.435 1.00 97.62 97 LEU A N 1
ATOM 719 C CA . LEU A 1 97 ? 25.184 9.340 -22.232 1.00 97.62 97 LEU A CA 1
ATOM 720 C C . LEU A 1 97 ? 25.549 8.528 -20.986 1.00 97.62 97 LEU A C 1
ATOM 722 O O . LEU A 1 97 ? 24.658 8.079 -20.270 1.00 97.62 97 LEU A O 1
ATOM 726 N N . ARG A 1 98 ? 26.841 8.336 -20.693 1.00 97.75 98 ARG A N 1
ATOM 727 C CA . ARG A 1 98 ? 27.277 7.649 -19.465 1.00 97.75 98 ARG A CA 1
ATOM 728 C C . ARG A 1 98 ? 26.915 8.447 -18.217 1.00 97.75 98 ARG A C 1
ATOM 730 O O . ARG A 1 98 ? 26.424 7.859 -17.258 1.00 97.75 98 ARG A O 1
ATOM 737 N N . ALA A 1 99 ? 27.117 9.762 -18.239 1.00 97.50 99 ALA A N 1
ATOM 738 C CA . ALA A 1 99 ? 26.724 10.639 -17.139 1.00 97.50 99 ALA A CA 1
ATOM 739 C C . ALA A 1 99 ? 25.200 10.633 -16.928 1.00 97.50 99 ALA A C 1
ATOM 741 O O . ALA A 1 99 ? 24.725 10.602 -15.793 1.00 97.50 99 ALA A O 1
ATOM 742 N N . GLU A 1 100 ? 24.433 10.606 -18.017 1.00 97.56 100 GLU A N 1
ATOM 743 C CA . GLU A 1 100 ? 22.976 10.512 -17.985 1.00 97.56 100 GLU A CA 1
ATOM 744 C C . GLU A 1 100 ? 22.499 9.178 -17.400 1.00 97.56 100 GLU A C 1
ATOM 746 O O . GLU A 1 100 ? 21.645 9.164 -16.516 1.00 97.56 100 GLU A O 1
ATOM 751 N N . VAL A 1 101 ? 23.080 8.057 -17.836 1.00 98.25 101 VAL A N 1
ATOM 752 C CA . VAL A 1 101 ? 22.764 6.722 -17.303 1.00 98.25 101 VAL A CA 1
ATOM 753 C C . VAL A 1 101 ? 23.064 6.639 -15.810 1.00 98.25 101 VAL A C 1
ATOM 755 O O . VAL A 1 101 ? 22.254 6.088 -15.062 1.00 98.25 101 VAL A O 1
ATOM 758 N N . GLU A 1 102 ? 24.184 7.204 -15.360 1.00 98.06 102 GLU A N 1
ATOM 759 C CA . GLU A 1 102 ? 24.526 7.244 -13.937 1.00 98.06 102 GLU A CA 1
ATOM 760 C C . GLU A 1 102 ? 23.481 8.042 -13.146 1.00 98.06 102 GLU A C 1
ATOM 762 O O . GLU A 1 102 ? 22.930 7.551 -12.159 1.00 98.06 102 GLU A O 1
ATOM 767 N N . ARG A 1 103 ? 23.112 9.236 -13.630 1.00 98.19 103 ARG A N 1
ATOM 768 C CA . ARG A 1 103 ? 22.083 10.069 -12.993 1.00 98.19 103 ARG A CA 1
ATOM 769 C C . ARG A 1 103 ? 20.735 9.352 -12.909 1.00 98.19 103 ARG A C 1
ATOM 771 O O . ARG A 1 103 ? 20.124 9.328 -11.841 1.00 98.19 103 ARG A O 1
ATOM 778 N N . LEU A 1 104 ? 20.282 8.758 -14.013 1.00 98.31 104 LEU A N 1
ATOM 779 C CA . LEU A 1 104 ? 19.015 8.026 -14.071 1.00 98.31 104 LEU A CA 1
ATOM 780 C C . LEU A 1 104 ? 19.030 6.783 -13.179 1.00 98.31 104 LEU A C 1
ATOM 782 O O . LEU A 1 104 ? 18.003 6.431 -12.601 1.00 98.31 104 LEU A O 1
ATOM 786 N N . THR A 1 105 ? 20.183 6.129 -13.028 1.00 98.25 105 THR A N 1
ATOM 787 C CA . THR A 1 105 ? 20.333 4.980 -12.126 1.00 98.25 105 THR A CA 1
ATOM 788 C C . THR A 1 105 ? 20.133 5.404 -10.676 1.00 98.25 105 THR A C 1
ATOM 790 O O . THR A 1 105 ? 19.312 4.805 -9.980 1.00 98.25 105 THR A O 1
ATOM 793 N N . VAL A 1 106 ? 20.785 6.490 -10.251 1.00 98.44 106 VAL A N 1
ATOM 794 C CA . VAL A 1 106 ? 20.622 7.056 -8.902 1.00 98.44 106 VAL A CA 1
ATOM 795 C C . VAL A 1 106 ? 19.173 7.482 -8.645 1.00 98.44 106 VAL A C 1
ATOM 797 O O . VAL A 1 106 ? 18.610 7.180 -7.590 1.00 98.44 106 VAL A O 1
ATOM 800 N N . GLU A 1 107 ? 18.536 8.153 -9.607 1.00 98.25 107 GLU A N 1
ATOM 801 C CA . GLU A 1 107 ? 17.140 8.582 -9.474 1.00 98.25 107 GLU A CA 1
ATOM 802 C C . GLU A 1 107 ? 16.181 7.389 -9.367 1.00 98.25 107 GLU A C 1
ATOM 804 O O . GLU A 1 107 ? 15.296 7.373 -8.501 1.00 98.25 107 GLU A O 1
ATOM 809 N N . ARG A 1 108 ? 16.380 6.362 -10.201 1.00 98.25 108 ARG A N 1
ATOM 810 C CA . ARG A 1 108 ? 15.600 5.123 -10.162 1.00 98.25 108 ARG A CA 1
ATOM 811 C C . ARG A 1 108 ? 15.743 4.426 -8.818 1.00 98.25 108 ARG A C 1
ATOM 813 O O . ARG A 1 108 ? 14.733 3.995 -8.266 1.00 98.25 108 ARG A O 1
ATOM 820 N N . ASP A 1 109 ? 16.951 4.328 -8.275 1.00 98.44 109 ASP A N 1
ATOM 821 C CA . ASP A 1 109 ? 17.186 3.675 -6.985 1.00 98.44 109 ASP A CA 1
ATOM 822 C C . ASP A 1 109 ? 16.503 4.425 -5.837 1.00 98.44 109 ASP A C 1
ATOM 824 O O . ASP A 1 109 ? 15.814 3.815 -5.014 1.00 98.44 109 ASP A O 1
ATOM 828 N N . ALA A 1 110 ? 16.573 5.757 -5.835 1.00 98.00 110 ALA A N 1
ATOM 829 C CA . ALA A 1 110 ? 15.863 6.584 -4.861 1.00 98.00 110 ALA A CA 1
ATOM 830 C C . ALA A 1 110 ? 14.331 6.479 -4.998 1.00 98.00 110 ALA A C 1
ATOM 832 O O . ALA A 1 110 ? 13.595 6.519 -4.004 1.00 98.00 110 ALA A O 1
ATOM 833 N N . ALA A 1 111 ? 13.806 6.366 -6.220 1.00 97.75 111 ALA A N 1
ATOM 834 C CA . ALA A 1 111 ? 12.382 6.139 -6.458 1.00 97.75 111 ALA A CA 1
ATOM 835 C C . ALA A 1 111 ? 11.943 4.745 -5.986 1.00 97.75 111 ALA A C 1
ATOM 837 O O . ALA A 1 111 ? 10.922 4.621 -5.307 1.00 97.75 111 ALA A O 1
ATOM 838 N N . GLN A 1 112 ? 12.737 3.716 -6.280 1.00 98.12 112 GLN A N 1
ATOM 839 C CA . GLN A 1 112 ? 12.467 2.342 -5.875 1.00 98.12 112 GLN A CA 1
ATOM 840 C C . GLN A 1 112 ? 12.453 2.205 -4.349 1.00 98.12 112 GLN A C 1
ATOM 842 O O . GLN A 1 112 ? 11.495 1.670 -3.795 1.00 98.12 112 GLN A O 1
ATOM 847 N N . GLN A 1 113 ? 13.432 2.788 -3.654 1.00 98.19 113 GLN A N 1
ATOM 848 C CA . GLN A 1 113 ? 13.482 2.778 -2.190 1.00 98.19 113 GLN A CA 1
ATOM 849 C C . GLN A 1 113 ? 12.245 3.441 -1.557 1.00 98.19 113 GLN A C 1
ATOM 851 O O . GLN A 1 113 ? 11.691 2.940 -0.570 1.00 98.19 113 GLN A O 1
ATOM 856 N N . ARG A 1 114 ? 11.771 4.558 -2.128 1.00 98.12 114 ARG A N 1
ATOM 857 C CA . ARG A 1 114 ? 10.531 5.217 -1.682 1.00 98.12 114 ARG A CA 1
ATOM 858 C C . ARG A 1 114 ? 9.308 4.338 -1.923 1.00 98.12 114 ARG A C 1
ATOM 860 O O . ARG A 1 114 ? 8.477 4.211 -1.026 1.00 98.12 114 ARG A O 1
ATOM 867 N N . ALA A 1 115 ? 9.219 3.703 -3.090 1.00 98.00 115 ALA A N 1
ATOM 868 C CA . ALA A 1 115 ? 8.132 2.785 -3.407 1.00 98.00 115 ALA A CA 1
ATOM 869 C C . ALA A 1 115 ? 8.099 1.593 -2.439 1.00 98.00 115 ALA A C 1
ATOM 871 O O . ALA A 1 115 ? 7.034 1.255 -1.928 1.00 98.00 115 ALA A O 1
ATOM 872 N N . ASP A 1 116 ? 9.251 1.002 -2.123 1.00 98.31 116 ASP A N 1
ATOM 873 C CA . ASP A 1 116 ? 9.349 -0.103 -1.164 1.00 98.31 116 ASP A CA 1
ATOM 874 C C . ASP A 1 116 ? 8.941 0.327 0.246 1.00 98.31 116 ASP A C 1
ATOM 876 O O . ASP A 1 116 ? 8.177 -0.371 0.914 1.00 98.31 116 ASP A O 1
ATOM 880 N N . THR A 1 117 ? 9.350 1.527 0.663 1.00 97.94 117 THR A N 1
ATOM 881 C CA . THR A 1 117 ? 8.919 2.118 1.937 1.00 97.94 117 THR A CA 1
ATOM 882 C C . THR A 1 117 ? 7.401 2.294 1.986 1.00 97.94 117 THR A C 1
ATOM 884 O O . THR A 1 117 ? 6.761 1.948 2.978 1.00 97.94 117 THR A O 1
ATOM 887 N N . TRP A 1 118 ? 6.794 2.812 0.917 1.00 97.81 118 TRP A N 1
ATOM 888 C CA . TRP A 1 118 ? 5.344 2.986 0.851 1.00 97.81 118 TRP A CA 1
ATOM 889 C C . TRP A 1 118 ? 4.601 1.653 0.843 1.00 97.81 118 TRP A C 1
ATOM 891 O O . TRP A 1 118 ? 3.641 1.511 1.593 1.00 97.81 118 TRP A O 1
ATOM 901 N N . ARG A 1 119 ? 5.070 0.655 0.085 1.00 98.06 119 ARG A N 1
ATOM 902 C CA . ARG A 1 119 ? 4.492 -0.700 0.098 1.00 98.06 119 ARG A CA 1
ATOM 903 C C . ARG A 1 119 ? 4.536 -1.312 1.497 1.00 98.06 119 ARG A C 1
ATOM 905 O O . ARG A 1 119 ? 3.527 -1.841 1.956 1.00 98.06 119 ARG A O 1
ATOM 912 N N . ALA A 1 120 ? 5.667 -1.195 2.194 1.00 97.69 120 ALA A N 1
ATOM 913 C CA . ALA A 1 120 ? 5.811 -1.688 3.562 1.00 97.69 120 ALA A CA 1
ATOM 914 C C . ALA A 1 120 ? 4.861 -0.971 4.538 1.00 97.69 120 ALA A C 1
ATOM 916 O O . ALA A 1 120 ? 4.206 -1.620 5.354 1.00 97.69 120 ALA A O 1
ATOM 917 N N . ASN A 1 121 ? 4.735 0.355 4.425 1.00 96.44 121 ASN A N 1
ATOM 918 C CA . ASN A 1 121 ? 3.810 1.135 5.247 1.00 96.44 121 ASN A CA 1
ATOM 919 C C . ASN A 1 121 ? 2.350 0.746 4.990 1.00 96.44 121 ASN A C 1
ATOM 921 O O . ASN A 1 121 ? 1.595 0.571 5.945 1.00 96.44 121 ASN A O 1
ATOM 925 N N . THR A 1 122 ? 1.954 0.575 3.728 1.00 97.00 122 THR A N 1
ATOM 926 C CA . THR A 1 122 ? 0.600 0.140 3.368 1.00 97.00 122 THR A CA 1
ATOM 927 C C . THR A 1 122 ? 0.301 -1.246 3.927 1.00 97.00 122 THR A C 1
ATOM 929 O O . THR A 1 122 ? -0.701 -1.400 4.619 1.00 97.00 122 THR A O 1
ATOM 932 N N . ALA A 1 123 ? 1.200 -2.218 3.748 1.00 95.38 123 ALA A N 1
ATOM 933 C CA . ALA A 1 123 ? 1.027 -3.562 4.301 1.00 95.38 123 ALA A CA 1
ATOM 934 C C . ALA A 1 123 ? 0.893 -3.547 5.836 1.00 95.38 123 ALA A C 1
ATOM 936 O O . ALA A 1 123 ? 0.056 -4.246 6.408 1.00 95.38 123 ALA A O 1
ATOM 937 N N . ALA A 1 124 ? 1.677 -2.710 6.523 1.00 92.56 124 ALA A N 1
ATOM 938 C CA . ALA A 1 124 ? 1.576 -2.548 7.971 1.00 92.56 124 ALA A CA 1
ATOM 939 C C . ALA A 1 124 ? 0.241 -1.914 8.405 1.00 92.56 124 ALA A C 1
ATOM 941 O O . ALA A 1 124 ? -0.309 -2.285 9.445 1.00 92.56 124 ALA A O 1
ATOM 942 N N . LEU A 1 125 ? -0.288 -0.960 7.632 1.00 91.75 125 LEU A N 1
ATOM 943 C CA . LEU A 1 125 ? -1.595 -0.351 7.888 1.00 91.75 125 LEU A CA 1
ATOM 944 C C . LEU A 1 125 ? -2.742 -1.333 7.635 1.00 91.75 125 LEU A C 1
ATOM 946 O O . LEU A 1 125 ? -3.657 -1.390 8.452 1.00 91.75 125 LEU A O 1
ATOM 950 N N . GLU A 1 126 ? -2.682 -2.127 6.568 1.00 89.38 126 GLU A N 1
ATOM 951 C CA . GLU A 1 126 ? -3.670 -3.170 6.263 1.00 89.38 126 GLU A CA 1
ATOM 952 C C . GLU A 1 126 ? -3.720 -4.224 7.370 1.00 89.38 126 GLU A C 1
ATOM 954 O O . GLU A 1 126 ? -4.775 -4.436 7.965 1.00 89.38 126 GLU A O 1
ATOM 959 N N . ALA A 1 127 ? -2.565 -4.779 7.755 1.00 87.88 127 ALA A N 1
ATOM 960 C CA . ALA A 1 127 ? -2.477 -5.742 8.853 1.00 87.88 127 ALA A CA 1
ATOM 961 C C . ALA A 1 127 ? -3.048 -5.175 10.161 1.00 87.88 127 ALA A C 1
ATOM 963 O O . ALA A 1 127 ? -3.675 -5.882 10.949 1.00 87.88 127 ALA A O 1
ATOM 964 N N . ARG A 1 128 ? -2.864 -3.873 10.389 1.00 86.25 128 ARG A N 1
ATOM 965 C CA . ARG A 1 128 ? -3.410 -3.182 11.552 1.00 86.25 128 ARG A CA 1
ATOM 966 C C . ARG A 1 128 ? -4.918 -2.968 11.462 1.00 86.25 128 ARG A C 1
ATOM 968 O O . ARG A 1 128 ? -5.598 -3.056 12.482 1.00 86.25 128 ARG A O 1
ATOM 975 N N . ILE A 1 129 ? -5.451 -2.656 10.284 1.00 84.19 129 ILE A N 1
ATOM 976 C CA . ILE A 1 129 ? -6.897 -2.569 10.065 1.00 84.19 129 ILE A CA 1
ATOM 977 C C . ILE A 1 129 ? -7.522 -3.938 10.316 1.00 84.19 129 ILE A C 1
ATOM 979 O O . ILE A 1 129 ? -8.501 -4.011 11.057 1.00 84.19 129 ILE A O 1
ATOM 983 N N . ASP A 1 130 ? -6.936 -5.015 9.806 1.00 81.00 130 ASP A N 1
ATOM 984 C CA . ASP A 1 130 ? -7.394 -6.384 10.061 1.00 81.00 130 ASP A CA 1
ATOM 985 C C . ASP A 1 130 ? -7.312 -6.733 11.551 1.00 81.00 130 ASP A C 1
ATOM 987 O O . ASP A 1 130 ? -8.285 -7.222 12.141 1.00 81.00 130 ASP A O 1
ATOM 991 N N . GLU A 1 131 ? -6.198 -6.385 12.208 1.00 81.06 131 GLU A N 1
ATOM 992 C CA . GLU A 1 131 ? -6.048 -6.523 13.656 1.00 81.06 131 GLU A CA 1
ATOM 993 C C . GLU A 1 131 ? -7.138 -5.750 14.395 1.00 81.06 131 GLU A C 1
ATOM 995 O O . GLU A 1 131 ? -7.604 -6.250 15.407 1.00 81.06 131 GLU A O 1
ATOM 1000 N N . LEU A 1 132 ? -7.562 -4.569 13.927 1.00 80.38 132 LEU A N 1
ATOM 1001 C CA . LEU A 1 132 ? -8.572 -3.725 14.574 1.00 80.38 132 LEU A CA 1
ATOM 1002 C C . LEU A 1 132 ? -10.018 -4.077 14.207 1.00 80.38 132 LEU A C 1
ATOM 1004 O O . LEU A 1 132 ? -10.907 -3.854 15.034 1.00 80.38 132 LEU A O 1
ATOM 1008 N N . THR A 1 133 ? -10.271 -4.711 13.064 1.00 75.00 133 THR A N 1
ATOM 1009 C CA . THR A 1 133 ? -11.620 -5.024 12.554 1.00 75.00 133 THR A CA 1
ATOM 1010 C C . THR A 1 133 ? -12.007 -6.492 12.728 1.00 75.00 133 THR A C 1
ATOM 1012 O O . THR A 1 133 ? -13.085 -6.767 13.250 1.00 75.00 133 THR A O 1
ATOM 1015 N N . LEU A 1 134 ? -11.125 -7.437 12.398 1.00 69.06 134 LEU A N 1
ATOM 1016 C CA . LEU A 1 134 ? -11.436 -8.871 12.361 1.00 69.06 134 LEU A CA 1
ATOM 1017 C C . LEU A 1 134 ? -11.139 -9.565 13.694 1.00 69.06 134 LEU A C 1
ATOM 1019 O O . LEU A 1 134 ? -11.968 -10.311 14.204 1.00 69.06 134 LEU A O 1
ATOM 1023 N N . GLY A 1 135 ? -9.999 -9.251 14.321 1.00 64.31 135 GLY A N 1
ATOM 1024 C CA . GLY A 1 135 ? -9.555 -9.972 15.522 1.00 64.31 135 GLY A CA 1
ATOM 1025 C C . GLY A 1 135 ? -9.323 -11.469 15.308 1.00 64.31 135 GLY A C 1
ATOM 1026 O O . GLY A 1 135 ? -9.306 -11.925 14.169 1.00 64.31 135 GLY A O 1
ATOM 1027 N N . PRO A 1 136 ? -9.087 -12.239 16.388 1.00 63.16 136 PRO A N 1
ATOM 1028 C CA . PRO A 1 136 ? -8.932 -13.681 16.266 1.00 63.16 136 PRO A CA 1
ATOM 1029 C C . PRO A 1 136 ? -10.198 -14.303 15.669 1.00 63.16 136 PRO A C 1
ATOM 1031 O O . PRO A 1 136 ? -11.310 -13.882 15.990 1.00 63.16 136 PRO A O 1
ATOM 1034 N N . VAL A 1 137 ? -10.028 -15.311 14.811 1.00 53.78 137 VAL A N 1
ATOM 1035 C CA . VAL A 1 137 ? -11.135 -16.001 14.135 1.00 53.78 137 VAL A CA 1
ATOM 1036 C C . VAL A 1 137 ? -12.155 -16.487 15.174 1.00 53.78 137 VAL A C 1
ATOM 1038 O O . VAL A 1 137 ? -11.813 -17.234 16.086 1.00 53.78 137 VAL A O 1
ATOM 1041 N N . GLY A 1 138 ? -13.405 -16.024 15.060 1.00 56.12 138 GLY A N 1
ATOM 1042 C CA . GLY A 1 138 ? -14.496 -16.365 15.984 1.00 56.12 138 GLY A CA 1
ATOM 1043 C C . GLY A 1 138 ? -14.670 -15.429 17.189 1.00 56.12 138 GLY A C 1
ATOM 1044 O O . GLY A 1 138 ? -15.653 -15.561 17.919 1.00 56.12 138 GLY A O 1
ATOM 1045 N N . ALA A 1 139 ? -13.788 -14.446 17.394 1.00 57.03 139 ALA A N 1
ATOM 1046 C CA . ALA A 1 139 ? -14.009 -13.414 18.399 1.00 57.03 139 ALA A CA 1
ATOM 1047 C C . ALA A 1 139 ? -15.209 -12.538 17.996 1.00 57.03 139 ALA A C 1
ATOM 1049 O O . ALA A 1 139 ? -15.235 -11.952 16.912 1.00 57.03 139 ALA A O 1
ATOM 1050 N N . ARG A 1 140 ? -16.206 -12.398 18.883 1.00 61.59 140 ARG A N 1
ATOM 1051 C CA . ARG A 1 140 ? -17.148 -11.271 18.781 1.00 61.59 140 ARG A CA 1
ATOM 1052 C C . ARG A 1 140 ? -16.306 -9.993 18.796 1.00 61.59 140 ARG A C 1
ATOM 1054 O O . ARG A 1 140 ? -15.442 -9.852 19.662 1.00 61.59 140 ARG A O 1
ATOM 1061 N N . ALA A 1 141 ? -16.508 -9.126 17.803 1.00 63.38 141 ALA A N 1
ATOM 1062 C CA . ALA A 1 141 ? -15.699 -7.926 17.612 1.00 63.38 141 ALA A CA 1
ATOM 1063 C C . ALA A 1 141 ? -15.541 -7.156 18.942 1.00 63.38 141 ALA A C 1
ATOM 1065 O O . ALA A 1 141 ? -16.516 -7.031 19.689 1.00 63.38 141 ALA A O 1
ATOM 1066 N N . PRO A 1 142 ? -14.336 -6.667 19.279 1.00 63.91 142 PRO A N 1
ATOM 1067 C CA . PRO A 1 142 ? -14.126 -5.945 20.525 1.00 63.91 142 PRO A CA 1
ATOM 1068 C C . PRO A 1 142 ? -14.976 -4.678 20.563 1.00 63.91 142 PRO A C 1
ATOM 1070 O O . PRO A 1 142 ? -15.101 -3.962 19.572 1.00 63.91 142 PRO A O 1
ATOM 1073 N N . LEU A 1 143 ? -15.555 -4.410 21.732 1.00 79.44 143 LEU A N 1
ATOM 1074 C CA . LEU A 1 143 ? -16.605 -3.409 21.885 1.00 79.44 143 LEU A CA 1
ATOM 1075 C C . LEU A 1 143 ? -16.097 -1.966 21.829 1.00 79.44 143 LEU A C 1
ATOM 1077 O O . LEU A 1 143 ? -16.911 -1.091 21.576 1.00 79.44 143 LEU A O 1
ATOM 1081 N N . PHE A 1 144 ? -14.808 -1.699 22.075 1.00 87.44 144 PHE A N 1
ATOM 1082 C CA . PHE A 1 144 ? -14.276 -0.331 22.129 1.00 87.44 144 PHE A CA 1
ATOM 1083 C C . PHE A 1 144 ? -12.850 -0.237 21.585 1.00 87.44 144 PHE A C 1
ATOM 1085 O O . PHE A 1 144 ? -12.031 -1.138 21.792 1.00 87.44 144 PHE A O 1
ATOM 1092 N N . VAL A 1 145 ? -12.521 0.887 20.948 1.00 91.12 145 VAL A N 1
ATOM 1093 C CA . VAL A 1 145 ? -11.178 1.180 20.424 1.00 91.12 145 VAL A CA 1
ATOM 1094 C C . VAL A 1 145 ? -10.730 2.559 20.894 1.00 91.12 145 VAL A C 1
ATOM 1096 O O . VAL A 1 145 ? -11.461 3.531 20.781 1.00 91.12 145 VAL A O 1
ATOM 1099 N N . THR A 1 146 ? -9.509 2.658 21.409 1.00 93.12 146 THR A N 1
ATOM 1100 C CA . THR A 1 146 ? -8.868 3.950 21.706 1.00 93.12 146 THR A CA 1
ATOM 1101 C C . THR A 1 146 ? -7.943 4.345 20.566 1.00 93.12 146 THR A C 1
ATOM 1103 O O . THR A 1 146 ? -7.075 3.533 20.237 1.00 93.12 146 THR A O 1
ATOM 1106 N N . ILE A 1 147 ? -8.069 5.560 20.036 1.00 93.19 147 ILE A N 1
ATOM 1107 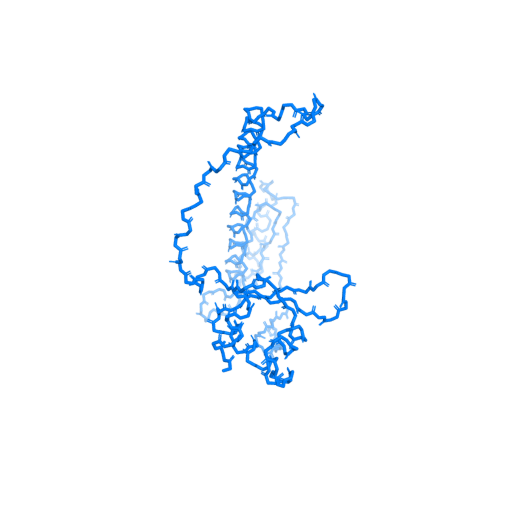C CA . ILE A 1 147 ? -7.238 6.125 18.960 1.00 93.19 147 ILE A CA 1
ATOM 1108 C C . ILE A 1 147 ? -6.625 7.443 19.446 1.00 93.19 147 ILE A C 1
ATOM 1110 O O . ILE A 1 147 ? -7.344 8.297 19.949 1.00 93.19 147 ILE A O 1
ATOM 1114 N N . GLY A 1 148 ? -5.310 7.601 19.306 1.00 92.50 148 GLY A N 1
ATOM 1115 C CA . GLY A 1 148 ? -4.596 8.855 19.572 1.00 92.50 148 GLY A CA 1
ATOM 1116 C C . GLY A 1 148 ? -3.698 9.218 18.390 1.00 92.50 148 GLY A C 1
ATOM 1117 O O . GLY A 1 148 ? -3.598 8.441 17.434 1.00 92.50 148 GLY A O 1
ATOM 1118 N N . ARG A 1 149 ? -3.068 10.395 18.433 1.00 92.44 149 ARG A N 1
ATOM 1119 C CA . ARG A 1 149 ? -2.235 10.904 17.335 1.00 92.44 149 ARG A CA 1
ATOM 1120 C C . ARG A 1 149 ? -0.920 10.136 17.211 1.00 92.44 149 ARG A C 1
ATOM 1122 O O . ARG A 1 149 ? -0.481 9.862 16.097 1.00 92.44 149 ARG A O 1
ATOM 1129 N N . TYR A 1 150 ? -0.293 9.802 18.333 1.00 90.31 150 TYR A N 1
ATOM 1130 C CA . TYR A 1 150 ? 1.057 9.226 18.373 1.00 90.31 150 TYR A CA 1
ATOM 1131 C C . TYR A 1 150 ? 1.079 7.793 18.911 1.00 90.31 150 TYR A C 1
ATOM 1133 O O . TYR A 1 150 ? 1.950 6.984 18.586 1.00 90.31 150 TYR A O 1
ATOM 1141 N N . CYS A 1 151 ? 0.115 7.448 19.751 1.00 89.38 151 CYS A N 1
ATOM 1142 C CA . CYS A 1 151 ? -0.018 6.151 20.366 1.00 89.38 151 CYS A CA 1
ATOM 1143 C C . CYS A 1 151 ? -0.684 5.170 19.411 1.00 89.38 151 CYS A C 1
ATOM 1145 O O . CYS A 1 151 ? -1.515 5.495 18.563 1.00 89.38 151 CYS A O 1
ATOM 1147 N N . LYS A 1 152 ? -0.353 3.895 19.599 1.00 90.50 152 LYS A N 1
ATOM 1148 C CA . LYS A 1 152 ? -0.983 2.843 18.821 1.00 90.50 152 LYS A CA 1
ATOM 1149 C C . LYS A 1 152 ? -2.472 2.709 19.200 1.00 90.50 152 LYS A C 1
ATOM 1151 O O . LYS A 1 152 ? -2.744 2.541 20.396 1.00 90.50 152 LYS A O 1
ATOM 1156 N N . PRO A 1 153 ? -3.416 2.706 18.232 1.00 91.38 153 PRO A N 1
ATOM 1157 C CA . PRO A 1 153 ? -4.758 2.196 18.441 1.00 91.38 153 PRO A CA 1
ATOM 1158 C C . PRO A 1 153 ? -4.783 0.877 19.207 1.00 91.38 153 PRO A C 1
ATOM 1160 O O . PRO A 1 153 ? -3.931 0.015 18.983 1.00 91.38 153 PRO A O 1
ATOM 1163 N N . ARG A 1 154 ? -5.743 0.732 20.122 1.00 89.94 154 ARG A N 1
ATOM 1164 C CA . ARG A 1 154 ? -5.887 -0.470 20.951 1.00 89.94 154 ARG A CA 1
ATOM 1165 C C . ARG A 1 154 ? -7.350 -0.792 21.211 1.00 89.94 154 ARG A C 1
ATOM 1167 O O . ARG A 1 154 ? -8.140 0.111 21.478 1.00 89.94 154 ARG A O 1
ATOM 1174 N N . ARG A 1 155 ? -7.664 -2.085 21.176 1.00 88.25 155 ARG A N 1
ATOM 1175 C CA . ARG A 1 155 ? -8.980 -2.659 21.468 1.00 88.25 155 ARG A CA 1
ATOM 1176 C C . ARG A 1 155 ? -9.175 -2.909 22.957 1.00 88.25 155 ARG A C 1
ATOM 1178 O O . ARG A 1 155 ? -8.227 -3.255 23.665 1.00 88.25 155 ARG A O 1
ATOM 1185 N N . HIS A 1 156 ? -10.420 -2.796 23.400 1.00 88.69 156 HIS A N 1
ATOM 1186 C CA . HIS A 1 156 ? -10.827 -3.005 24.783 1.00 88.69 156 HIS A CA 1
ATOM 1187 C C . HIS A 1 156 ? -12.129 -3.793 24.848 1.00 88.69 156 HIS A C 1
ATOM 1189 O O . HIS A 1 156 ? -13.019 -3.633 24.015 1.00 88.69 156 HIS A O 1
ATOM 1195 N N . ALA A 1 157 ? -12.241 -4.628 25.879 1.00 86.25 157 ALA A N 1
ATOM 1196 C CA . ALA A 1 157 ? -13.439 -5.423 26.133 1.00 86.25 157 ALA A CA 1
ATOM 1197 C C . ALA A 1 157 ? -14.585 -4.614 26.775 1.00 86.25 157 ALA A C 1
ATOM 1199 O O . ALA A 1 157 ? -15.709 -5.094 26.813 1.00 86.25 157 ALA A O 1
ATOM 1200 N N . SER A 1 158 ? -14.314 -3.414 27.299 1.00 88.62 158 SER A N 1
ATOM 1201 C CA . SER A 1 158 ? -15.313 -2.555 27.945 1.00 88.62 158 SER A CA 1
ATOM 1202 C C . SER A 1 158 ? -14.965 -1.071 27.807 1.00 88.62 158 SER A C 1
ATOM 1204 O O . SER A 1 158 ? -13.789 -0.720 27.646 1.00 88.62 158 SER A O 1
ATOM 1206 N N . LEU A 1 159 ? -15.985 -0.211 27.912 1.00 91.38 159 LEU A N 1
ATOM 1207 C CA . LEU A 1 159 ? -15.845 1.245 27.835 1.00 91.38 159 LEU A CA 1
ATOM 1208 C C . LEU A 1 159 ? -14.904 1.764 28.923 1.00 91.38 159 LEU A C 1
ATOM 1210 O O . LEU A 1 159 ? -13.993 2.536 28.645 1.00 91.38 159 LEU A O 1
ATOM 1214 N N . GLU A 1 160 ? -15.065 1.267 30.147 1.00 94.12 160 GLU A N 1
ATOM 1215 C CA . GLU A 1 160 ? -14.262 1.666 31.302 1.00 94.12 160 GLU A CA 1
ATOM 1216 C C . GLU A 1 160 ? -12.760 1.413 31.082 1.00 94.12 160 GLU A C 1
ATOM 1218 O O . GLU A 1 160 ? -11.920 2.259 31.392 1.00 94.12 160 GLU A O 1
ATOM 1223 N N . LYS A 1 161 ? -12.394 0.267 30.485 1.00 94.38 161 LYS A N 1
ATOM 1224 C CA . LYS A 1 161 ? -10.993 -0.047 30.151 1.00 94.38 161 LYS A CA 1
ATOM 1225 C C . LYS A 1 161 ? -10.447 0.899 29.082 1.00 94.38 161 LYS A C 1
ATOM 1227 O O . LYS A 1 161 ? -9.301 1.345 29.190 1.00 94.38 161 LYS A O 1
ATOM 1232 N N . ALA A 1 162 ? -11.266 1.224 28.084 1.00 93.88 162 ALA A N 1
ATOM 1233 C CA . ALA A 1 162 ? -10.902 2.156 27.027 1.00 93.88 162 ALA A CA 1
ATOM 1234 C C . ALA A 1 162 ? -10.690 3.576 27.577 1.00 93.88 162 ALA A C 1
ATOM 1236 O O . ALA A 1 162 ? -9.640 4.175 27.339 1.00 93.88 162 ALA A O 1
ATOM 1237 N N . GLN A 1 163 ? -11.624 4.065 28.396 1.00 95.56 163 GLN A N 1
ATOM 1238 C CA . GLN A 1 163 ? -11.531 5.353 29.086 1.00 95.56 163 GLN A CA 1
ATOM 1239 C C . GLN A 1 163 ? -10.298 5.417 29.986 1.00 95.56 163 GLN A C 1
ATOM 1241 O O . GLN A 1 163 ? -9.511 6.352 29.870 1.00 95.56 163 GLN A O 1
ATOM 1246 N N . ARG A 1 164 ? -10.052 4.386 30.807 1.00 96.75 164 ARG A N 1
ATOM 1247 C CA . ARG A 1 164 ? -8.869 4.317 31.680 1.00 96.75 164 ARG A CA 1
ATOM 1248 C C . ARG A 1 164 ? -7.570 4.458 30.890 1.00 96.75 164 ARG A C 1
ATOM 1250 O O . ARG A 1 164 ? -6.682 5.197 31.310 1.00 96.75 164 ARG A O 1
ATOM 1257 N N . ARG A 1 165 ? -7.451 3.785 29.738 1.00 95.75 165 ARG A N 1
ATOM 1258 C CA . ARG A 1 165 ? -6.282 3.945 28.860 1.00 95.75 165 ARG A CA 1
ATOM 1259 C C . ARG A 1 165 ? -6.202 5.352 28.276 1.00 95.75 165 ARG A C 1
ATOM 1261 O O . ARG A 1 165 ? -5.117 5.923 28.286 1.00 95.75 165 ARG A O 1
ATOM 1268 N N . GLY A 1 166 ? -7.307 5.886 27.757 1.00 95.38 166 GLY A N 1
ATOM 1269 C CA . GLY A 1 166 ? -7.349 7.236 27.191 1.00 95.38 166 GLY A CA 1
ATOM 1270 C C . GLY A 1 166 ? -6.889 8.283 28.202 1.00 95.38 166 GLY A C 1
ATOM 1271 O O . GLY A 1 166 ? -5.946 9.022 27.935 1.00 95.38 166 GLY A O 1
ATOM 1272 N N . SER A 1 167 ? -7.452 8.254 29.412 1.00 96.19 167 SER A N 1
ATOM 1273 C CA . SER A 1 167 ? -7.041 9.134 30.507 1.00 96.19 167 SER A CA 1
ATOM 1274 C C . SER A 1 167 ? -5.570 8.957 30.877 1.00 96.19 167 SER A C 1
ATOM 1276 O O . SER A 1 167 ? -4.891 9.948 31.117 1.00 96.19 167 SER A O 1
ATOM 1278 N N . ALA A 1 168 ? -5.057 7.724 30.915 1.00 96.62 168 ALA A N 1
ATOM 1279 C CA . ALA A 1 168 ? -3.649 7.480 31.225 1.00 96.62 168 ALA A CA 1
ATOM 1280 C C . ALA A 1 168 ? -2.705 8.079 30.171 1.00 96.62 168 ALA A C 1
ATOM 1282 O O . ALA A 1 168 ? -1.685 8.657 30.533 1.00 96.62 168 ALA A O 1
ATOM 1283 N N . LEU A 1 169 ? -3.045 7.974 28.883 1.00 96.12 169 LEU A N 1
ATOM 1284 C CA . LEU A 1 169 ? -2.236 8.529 27.796 1.00 96.12 169 LEU A CA 1
ATOM 1285 C C . LEU A 1 169 ? -2.167 10.053 27.860 1.00 96.12 169 LEU A C 1
ATOM 1287 O O . LEU A 1 169 ? -1.062 10.593 27.820 1.00 96.12 169 LEU A O 1
ATOM 1291 N N . VAL A 1 170 ? -3.318 10.706 28.041 1.00 95.94 170 VAL A N 1
ATOM 1292 C CA . VAL A 1 170 ? -3.402 12.168 28.165 1.00 95.94 170 VAL A CA 1
ATOM 1293 C C . VAL A 1 170 ? -2.676 12.656 29.418 1.00 95.94 170 VAL A C 1
ATOM 1295 O O . VAL A 1 170 ? -1.851 13.557 29.339 1.00 95.94 170 VAL A O 1
ATOM 1298 N N . ARG A 1 171 ? -2.889 12.009 30.574 1.00 95.44 171 ARG A N 1
ATOM 1299 C CA . ARG A 1 171 ? -2.192 12.363 31.828 1.00 95.44 171 ARG A CA 1
ATOM 1300 C C . ARG A 1 171 ? -0.678 12.200 31.748 1.00 95.44 171 ARG A C 1
ATOM 1302 O O . ARG A 1 171 ? 0.035 12.882 32.466 1.00 95.44 171 ARG A O 1
ATOM 1309 N N . SER A 1 172 ? -0.196 11.271 30.925 1.00 92.75 172 SER A N 1
ATOM 1310 C CA . SER A 1 172 ? 1.239 11.050 30.717 1.00 92.75 172 SER A CA 1
ATOM 1311 C C . SER A 1 172 ? 1.858 11.948 29.640 1.00 92.75 172 SER A C 1
ATOM 1313 O O . SER A 1 172 ? 2.982 11.675 29.234 1.00 92.75 172 SER A O 1
ATOM 1315 N N . GLU A 1 173 ? 1.110 12.932 29.122 1.00 86.69 173 GLU A N 1
ATOM 1316 C CA . GLU A 1 173 ? 1.513 13.846 28.035 1.00 86.69 173 GLU A CA 1
ATOM 1317 C C . GLU A 1 173 ? 1.958 13.141 26.741 1.00 86.69 173 GLU A C 1
ATOM 1319 O O . GLU A 1 173 ? 2.539 13.740 25.840 1.00 86.69 173 GLU A O 1
ATOM 1324 N N . LYS A 1 174 ? 1.638 11.850 26.599 1.00 86.94 174 LYS A N 1
ATOM 1325 C CA . LYS A 1 174 ? 1.884 11.083 25.369 1.00 86.94 174 LYS A CA 1
ATOM 1326 C C . LYS A 1 174 ? 0.922 11.468 24.254 1.00 86.94 174 LYS A C 1
ATOM 1328 O O . LYS A 1 174 ? 1.189 11.188 23.089 1.00 86.94 174 LYS A O 1
ATOM 1333 N N . GLU A 1 175 ? -0.218 12.031 24.630 1.00 93.75 175 GLU A N 1
ATOM 1334 C CA . GLU A 1 175 ? -1.286 12.451 23.738 1.00 93.75 175 GLU A CA 1
ATOM 1335 C C . GLU A 1 175 ? -1.900 13.744 24.254 1.00 93.75 175 GLU A C 1
ATOM 1337 O O . GLU A 1 175 ? -2.145 13.878 25.451 1.00 93.75 175 GLU A O 1
ATOM 1342 N N . SER A 1 176 ? -2.214 14.662 23.345 1.00 93.12 176 SER A N 1
ATOM 1343 C CA . SER A 1 176 ? -3.064 15.816 23.653 1.00 93.12 176 SER A CA 1
ATOM 1344 C C . SER A 1 176 ? -4.546 15.434 23.684 1.00 93.12 176 SER A C 1
ATOM 1346 O O . SER A 1 176 ? -5.340 16.063 24.373 1.00 93.12 176 SER A O 1
ATOM 1348 N N . GLU A 1 177 ? -4.919 14.397 22.935 1.00 94.06 177 GLU A N 1
ATOM 1349 C CA . GLU A 1 177 ? -6.293 13.937 22.776 1.00 94.06 177 GLU A CA 1
ATOM 1350 C C . GLU A 1 177 ? -6.309 12.437 22.456 1.00 94.06 177 GLU A C 1
ATOM 1352 O O . GLU A 1 177 ? -5.480 11.937 21.692 1.00 94.06 177 GLU A O 1
ATOM 1357 N N . VAL A 1 178 ? -7.267 11.709 23.034 1.00 95.62 178 VAL A N 1
ATOM 1358 C CA . VAL A 1 178 ? -7.525 10.303 22.702 1.00 95.62 178 VAL A CA 1
ATOM 1359 C C . VAL A 1 178 ? -9.018 10.105 22.491 1.00 95.62 178 VAL A C 1
ATOM 1361 O O . VAL A 1 178 ? -9.813 10.301 23.410 1.00 95.62 178 VAL A O 1
ATOM 1364 N N . LEU A 1 179 ? -9.389 9.637 21.304 1.00 94.62 179 LEU A N 1
ATOM 1365 C CA . LEU A 1 179 ? -10.752 9.247 20.974 1.00 94.62 179 LEU A CA 1
ATOM 1366 C C . LEU A 1 179 ? -11.035 7.844 21.509 1.00 94.62 179 LEU A C 1
ATOM 1368 O O . LEU A 1 179 ? -10.292 6.896 21.238 1.00 94.62 179 LEU A O 1
ATOM 1372 N N . VAL A 1 180 ? -12.132 7.706 22.251 1.00 92.94 180 VAL A N 1
ATOM 1373 C CA . VAL A 1 180 ? -12.685 6.411 22.657 1.00 92.94 180 VAL A CA 1
ATOM 1374 C C . VAL A 1 180 ? -13.883 6.120 21.771 1.00 92.94 180 VAL A C 1
ATOM 1376 O O . VAL A 1 180 ? -14.932 6.737 21.916 1.00 92.94 180 VAL A O 1
ATOM 1379 N N . LEU A 1 181 ? -13.701 5.202 20.828 1.00 90.25 181 LEU A N 1
ATOM 1380 C CA . LEU A 1 181 ? -14.700 4.869 19.828 1.00 90.25 181 LEU A CA 1
ATOM 1381 C C . LEU A 1 181 ? -15.487 3.632 20.224 1.00 90.25 181 LEU A C 1
ATOM 1383 O O . LEU A 1 181 ? -14.933 2.621 20.672 1.00 90.25 181 LEU A O 1
ATOM 1387 N N . GLU A 1 182 ? -16.782 3.729 19.973 1.00 87.81 182 GLU A N 1
ATOM 1388 C CA . GLU A 1 182 ? -17.759 2.681 20.162 1.00 87.81 182 GLU A CA 1
ATOM 1389 C C . GLU A 1 182 ? -18.355 2.310 18.787 1.00 87.81 182 GLU A C 1
ATOM 1391 O O . GLU A 1 182 ? -18.907 3.180 18.114 1.00 87.81 182 GLU A O 1
ATOM 1396 N N . PRO A 1 183 ? -18.223 1.058 18.309 1.00 80.50 183 PRO A N 1
ATOM 1397 C CA . PRO A 1 183 ? -18.791 0.640 17.036 1.00 80.50 183 PRO A CA 1
ATOM 1398 C C . PRO A 1 183 ? -20.316 0.621 17.141 1.00 80.50 183 PRO A C 1
ATOM 1400 O O . PRO A 1 183 ? -20.850 -0.034 18.019 1.00 80.50 183 PRO A O 1
ATOM 1403 N N . VAL A 1 184 ? -21.034 1.281 16.238 1.00 82.19 184 VAL A N 1
ATOM 1404 C CA . VAL A 1 184 ? -22.515 1.302 16.246 1.00 82.19 184 VAL A CA 1
ATOM 1405 C C . VAL A 1 184 ? -23.149 0.154 15.447 1.00 82.19 184 VAL A C 1
ATOM 1407 O O . VAL A 1 184 ? -24.352 -0.078 15.516 1.00 82.19 184 VAL A O 1
ATOM 1410 N N . GLY A 1 185 ? -22.336 -0.586 14.698 1.00 77.88 185 GLY A N 1
ATOM 1411 C CA . GLY A 1 185 ? -22.728 -1.730 13.883 1.00 77.88 185 GLY A CA 1
ATOM 1412 C C . GLY A 1 185 ? -21.545 -2.218 13.052 1.00 77.88 185 GLY A C 1
ATOM 1413 O O . GLY A 1 185 ? -20.454 -1.644 13.115 1.00 77.88 185 GLY A O 1
ATOM 1414 N N . ARG A 1 186 ? -21.741 -3.290 12.282 1.00 78.75 186 ARG A N 1
ATOM 1415 C CA . ARG A 1 186 ? -20.739 -3.826 11.349 1.00 78.75 186 ARG A CA 1
ATOM 1416 C C . ARG A 1 186 ? -21.359 -4.110 9.987 1.00 78.75 186 ARG A C 1
ATOM 1418 O O . ARG A 1 186 ? -22.510 -4.525 9.905 1.00 78.75 186 ARG A O 1
ATOM 1425 N N . ILE A 1 187 ? -20.570 -3.947 8.930 1.00 82.19 187 ILE A N 1
ATOM 1426 C CA . ILE A 1 187 ? -20.928 -4.367 7.572 1.00 82.19 187 ILE A CA 1
ATOM 1427 C C . ILE A 1 187 ? -20.028 -5.538 7.198 1.00 82.19 187 ILE A C 1
ATOM 1429 O O . ILE A 1 187 ? -18.813 -5.471 7.380 1.00 82.19 187 ILE A O 1
ATOM 1433 N N . VAL A 1 188 ? -20.625 -6.614 6.694 1.00 76.12 188 VAL A N 1
ATOM 1434 C CA . VAL A 1 188 ? -19.903 -7.807 6.229 1.00 76.12 188 VAL A CA 1
ATOM 1435 C C . VAL A 1 188 ? -20.013 -7.951 4.709 1.00 76.12 188 VAL A C 1
ATOM 1437 O O . VAL A 1 188 ? -20.861 -7.320 4.071 1.00 76.12 188 VAL A O 1
ATOM 1440 N N . ARG A 1 189 ? -19.137 -8.768 4.106 1.00 79.44 189 ARG A N 1
ATOM 1441 C CA . ARG A 1 189 ? -19.171 -9.063 2.662 1.00 79.44 189 ARG A CA 1
ATOM 1442 C C . ARG A 1 189 ? -20.575 -9.553 2.273 1.00 79.44 189 ARG A C 1
ATOM 1444 O O . ARG A 1 189 ? -21.132 -10.403 2.957 1.00 79.44 189 ARG A O 1
ATOM 1451 N N . GLY A 1 190 ? -21.132 -9.002 1.193 1.00 82.75 190 GLY A N 1
ATOM 1452 C CA . GLY A 1 190 ? -22.560 -9.144 0.864 1.00 82.75 190 GLY A CA 1
ATOM 1453 C C . GLY A 1 190 ? -23.435 -7.975 1.342 1.00 82.75 190 GLY A C 1
ATOM 1454 O O . GLY A 1 190 ? -24.651 -8.116 1.410 1.00 82.75 190 GLY A O 1
ATOM 1455 N N . THR A 1 191 ? -22.825 -6.826 1.677 1.00 87.06 191 THR A N 1
ATOM 1456 C CA . THR A 1 191 ? -23.485 -5.538 2.003 1.00 87.06 191 THR A CA 1
ATOM 1457 C C . THR A 1 191 ? -24.527 -5.598 3.124 1.00 87.06 191 THR A C 1
ATOM 1459 O O . THR A 1 191 ? -25.419 -4.757 3.201 1.00 87.06 191 THR A O 1
ATOM 1462 N N . GLN A 1 192 ? -24.422 -6.573 4.026 1.00 86.62 192 GLN A N 1
ATOM 1463 C CA . GLN A 1 192 ? -25.365 -6.724 5.126 1.00 86.62 192 GLN A CA 1
ATOM 1464 C C . GLN A 1 192 ? -24.947 -5.847 6.310 1.00 86.62 192 GLN A C 1
ATOM 1466 O O . GLN A 1 192 ? -23.885 -6.060 6.902 1.00 86.62 192 GLN A O 1
ATOM 1471 N N . TRP A 1 193 ? -25.800 -4.885 6.672 1.00 85.94 193 TRP A N 1
ATOM 1472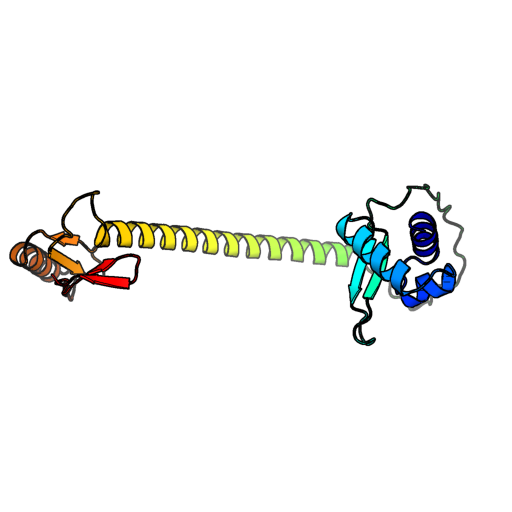 C CA . TRP A 1 193 ? -25.696 -4.171 7.943 1.00 85.94 193 TRP A CA 1
ATOM 1473 C C . TRP A 1 193 ? -26.096 -5.105 9.081 1.00 85.94 193 TRP A C 1
ATOM 1475 O O . TRP A 1 193 ? -27.195 -5.661 9.088 1.00 85.94 193 TRP A O 1
ATOM 1485 N N . MET A 1 194 ? -25.207 -5.269 10.052 1.00 74.62 194 MET A N 1
ATOM 1486 C CA . MET A 1 194 ? -25.510 -5.940 11.305 1.00 74.62 194 MET A CA 1
ATOM 1487 C C . MET A 1 194 ? -25.471 -4.880 12.407 1.00 74.62 194 MET A C 1
ATOM 1489 O O . MET A 1 194 ? -24.388 -4.344 12.681 1.00 74.62 194 MET A O 1
ATOM 1493 N N . PRO A 1 195 ? -26.624 -4.548 13.018 1.00 76.19 195 PRO A N 1
ATOM 1494 C CA . PRO A 1 195 ? -26.624 -3.714 14.206 1.00 76.19 195 PRO A CA 1
ATOM 1495 C C . PRO A 1 195 ? -25.865 -4.431 15.325 1.00 76.19 195 PRO A C 1
ATOM 1497 O O . PRO A 1 195 ? -25.560 -5.625 15.243 1.00 76.19 195 PRO A O 1
ATOM 1500 N N . ARG A 1 196 ? -25.507 -3.652 16.335 1.00 69.81 196 ARG A N 1
ATOM 1501 C CA . ARG A 1 196 ? -24.754 -4.120 17.489 1.00 69.81 196 ARG A CA 1
ATOM 1502 C C . ARG A 1 196 ? -25.457 -5.204 18.300 1.00 69.81 196 ARG A C 1
ATOM 1504 O O . ARG A 1 196 ? -26.700 -5.145 18.400 1.00 69.81 196 ARG A O 1
#